Protein AF-R6E8K7-F1 (afdb_monomer_lite)

Structure (mmCIF, N/CA/C/O backbone):
data_AF-R6E8K7-F1
#
_entry.id   AF-R6E8K7-F1
#
loop_
_atom_site.group_PDB
_atom_site.id
_atom_site.type_symbol
_atom_site.label_atom_id
_atom_site.label_alt_id
_atom_site.label_comp_id
_atom_site.label_asym_id
_atom_site.label_entity_id
_atom_site.label_seq_id
_atom_site.pdbx_PDB_ins_code
_atom_site.Cartn_x
_atom_site.Cartn_y
_atom_site.Cartn_z
_atom_site.occupancy
_atom_site.B_iso_or_equiv
_atom_site.auth_seq_id
_atom_site.auth_comp_id
_atom_site.auth_asym_id
_atom_site.auth_atom_id
_atom_site.pdbx_PDB_model_num
ATOM 1 N N . MET A 1 1 ? -2.209 -3.602 -58.056 1.00 37.69 1 MET A N 1
ATOM 2 C CA . MET A 1 1 ? -1.784 -2.263 -58.504 1.00 37.69 1 MET A CA 1
ATOM 3 C C . MET A 1 1 ? -2.853 -1.283 -58.044 1.00 37.69 1 MET A C 1
ATOM 5 O O . MET A 1 1 ? -4.013 -1.615 -58.222 1.00 37.69 1 MET A O 1
ATOM 9 N N . GLU A 1 2 ? -2.421 -0.183 -57.409 1.00 38.19 2 GLU A N 1
ATOM 10 C CA . GLU A 1 2 ? -3.166 1.064 -57.094 1.00 38.19 2 GLU A CA 1
ATOM 11 C C . GLU A 1 2 ? -4.350 0.925 -56.110 1.00 38.19 2 GLU A C 1
ATOM 13 O O . GLU A 1 2 ? -5.361 0.318 -56.418 1.00 38.19 2 GLU A O 1
ATOM 18 N N . ASN A 1 3 ? -4.296 1.328 -54.833 1.00 37.50 3 ASN A N 1
ATOM 19 C CA . ASN A 1 3 ? -3.765 2.511 -54.134 1.00 37.50 3 ASN A CA 1
ATOM 20 C C . ASN A 1 3 ? -4.561 3.805 -54.395 1.00 37.50 3 ASN A C 1
ATOM 22 O O . ASN A 1 3 ? -4.225 4.555 -55.299 1.00 37.50 3 ASN A O 1
ATOM 26 N N . THR A 1 4 ? -5.564 4.093 -53.554 1.00 42.84 4 THR A N 1
ATOM 27 C CA . THR A 1 4 ? -6.120 5.449 -53.336 1.00 42.84 4 THR A CA 1
ATOM 28 C C . THR A 1 4 ? -6.663 5.608 -51.903 1.00 42.84 4 THR A C 1
ATOM 30 O O . THR A 1 4 ? -7.845 5.510 -51.605 1.00 42.84 4 THR A O 1
ATOM 33 N N . GLN A 1 5 ? -5.726 5.791 -50.976 1.00 41.84 5 GLN A N 1
ATOM 34 C CA . GLN A 1 5 ? -5.677 6.871 -49.979 1.00 41.84 5 GLN A CA 1
ATOM 35 C C . GLN A 1 5 ? -7.013 7.521 -49.533 1.00 41.84 5 GLN A C 1
ATOM 37 O O . GLN A 1 5 ? -7.425 8.569 -50.026 1.00 41.84 5 GLN A O 1
ATOM 42 N N . THR A 1 6 ? -7.638 6.969 -48.490 1.00 41.91 6 THR A N 1
ATOM 43 C CA . THR A 1 6 ? -8.703 7.644 -47.729 1.00 41.91 6 THR A CA 1
ATOM 44 C C . THR A 1 6 ? -8.105 8.715 -46.812 1.00 41.91 6 THR A C 1
ATOM 46 O O . THR A 1 6 ? -7.475 8.408 -45.794 1.00 41.91 6 THR A O 1
ATOM 49 N N . HIS A 1 7 ? -8.297 9.982 -47.179 1.00 43.00 7 HIS A N 1
ATOM 50 C CA . HIS A 1 7 ? -7.929 11.145 -46.377 1.00 43.00 7 HIS A CA 1
ATOM 51 C C . HIS A 1 7 ? -8.714 11.185 -45.058 1.00 43.00 7 HIS A C 1
ATOM 53 O O . HIS A 1 7 ? -9.942 11.214 -45.031 1.00 43.00 7 HIS A O 1
ATOM 59 N N . ARG A 1 8 ? -7.973 11.220 -43.946 1.00 38.84 8 ARG A N 1
ATOM 60 C CA . ARG A 1 8 ? -8.491 11.466 -42.599 1.00 38.84 8 ARG A CA 1
ATOM 61 C C . ARG A 1 8 ? -8.850 12.947 -42.461 1.00 38.84 8 ARG A C 1
ATOM 63 O O . ARG A 1 8 ? -7.964 13.798 -42.494 1.00 38.84 8 ARG A O 1
ATOM 70 N N . HIS A 1 9 ? -10.125 13.251 -42.249 1.00 42.56 9 HIS A N 1
ATOM 71 C CA . HIS A 1 9 ? -10.574 14.549 -41.748 1.00 42.56 9 HIS A CA 1
ATOM 72 C C . HIS A 1 9 ? -10.738 14.453 -40.228 1.00 42.56 9 HIS A C 1
ATOM 74 O O . HIS A 1 9 ? -11.745 13.978 -39.714 1.00 42.56 9 HIS A O 1
ATOM 80 N N . PHE A 1 10 ? -9.689 14.852 -39.511 1.00 38.97 10 PHE A N 1
ATOM 81 C CA . PHE A 1 10 ? -9.710 15.098 -38.071 1.00 38.97 10 PHE A CA 1
ATOM 82 C C . PHE A 1 10 ? -9.922 16.609 -37.876 1.00 38.97 10 PHE A C 1
ATOM 84 O O . PHE A 1 10 ? -9.079 17.380 -38.340 1.00 38.97 10 PHE A O 1
ATOM 91 N N . PRO A 1 11 ? -11.019 17.071 -37.252 1.00 48.41 11 PRO A N 1
ATOM 92 C CA . PRO A 1 11 ? -11.248 18.496 -37.087 1.00 48.41 11 PRO A CA 1
ATOM 93 C C . PRO A 1 11 ? -10.310 19.097 -36.028 1.00 48.41 11 PRO A C 1
ATOM 95 O O . PRO A 1 11 ? -10.103 18.564 -34.937 1.00 48.41 11 PRO A O 1
ATOM 98 N N . LEU A 1 12 ? -9.745 20.239 -36.414 1.00 46.28 12 LEU A N 1
ATOM 99 C CA . LEU A 1 12 ? -8.876 21.162 -35.691 1.00 46.28 12 LEU A CA 1
ATOM 100 C C . LEU A 1 12 ? -9.469 21.625 -34.345 1.00 46.28 12 LEU A C 1
ATOM 102 O O . LEU A 1 12 ? -10.024 22.715 -34.254 1.00 46.28 12 LEU A O 1
ATOM 106 N N . LEU A 1 13 ? -9.307 20.838 -33.280 1.00 45.91 13 LEU A N 1
ATOM 107 C CA . LEU A 1 13 ? -9.618 21.288 -31.911 1.00 45.91 13 LEU A CA 1
ATOM 108 C C . LEU A 1 13 ? -8.466 21.100 -30.910 1.00 45.91 13 LEU A C 1
ATOM 110 O O . LEU A 1 13 ? -8.645 21.285 -29.712 1.00 45.91 13 LEU A O 1
ATOM 114 N N . TYR A 1 14 ? -7.262 20.764 -31.383 1.00 46.31 14 TYR A N 1
ATOM 115 C CA . TYR A 1 14 ? -6.131 20.441 -30.501 1.00 46.31 14 TYR A CA 1
ATOM 116 C C . TYR A 1 14 ? -5.016 21.503 -30.454 1.00 46.31 14 TYR A C 1
ATOM 118 O O . TYR A 1 14 ? -4.053 21.350 -29.709 1.00 46.31 14 TYR A O 1
ATOM 126 N N . LEU A 1 15 ? -5.134 22.616 -31.193 1.00 46.34 15 LEU A N 1
ATOM 127 C CA . LEU A 1 15 ? -4.050 23.610 -31.316 1.00 46.34 15 LEU A CA 1
ATOM 128 C C . LEU A 1 15 ? -4.325 24.978 -30.663 1.00 46.34 15 LEU A C 1
ATOM 130 O O . LEU A 1 15 ? -3.584 25.924 -30.910 1.00 46.34 15 LEU A O 1
ATOM 134 N N . HIS A 1 16 ? -5.349 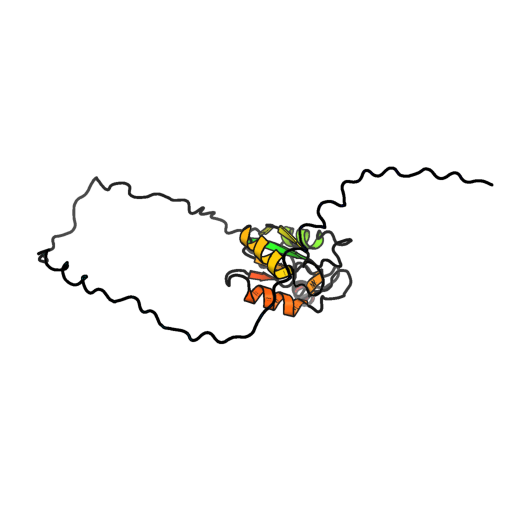25.110 -29.811 1.00 43.75 16 HIS A N 1
ATOM 135 C CA . HIS A 1 16 ? -5.654 26.385 -29.131 1.00 43.75 16 HIS A CA 1
ATOM 136 C C . HIS A 1 16 ? -5.378 26.417 -27.619 1.00 43.75 16 HIS A C 1
ATOM 138 O O . HIS A 1 16 ? -5.533 27.462 -26.995 1.00 43.75 16 HIS A O 1
ATOM 144 N N . ILE A 1 17 ? -4.891 25.322 -27.024 1.00 49.00 17 ILE A N 1
ATOM 145 C CA . ILE A 1 17 ? -4.541 25.288 -25.587 1.00 49.00 17 ILE A CA 1
ATOM 146 C C . ILE A 1 17 ? -3.018 25.401 -25.363 1.00 49.00 17 ILE A C 1
ATOM 148 O O . ILE A 1 17 ? -2.572 25.807 -24.292 1.00 49.00 17 ILE A O 1
ATOM 152 N N . TYR A 1 18 ? -2.194 25.165 -26.391 1.00 43.59 18 TYR A N 1
ATOM 153 C CA . TYR A 1 18 ? -0.729 25.166 -26.254 1.00 43.59 18 TYR A CA 1
ATOM 154 C C . TYR A 1 18 ? -0.060 26.556 -26.243 1.00 43.59 18 TYR A C 1
ATOM 156 O O . TYR A 1 18 ? 1.090 26.666 -25.824 1.00 43.59 18 TYR A O 1
ATOM 164 N N . ASN A 1 19 ? -0.762 27.632 -26.620 1.00 45.69 19 ASN A N 1
ATOM 165 C CA . ASN A 1 19 ? -0.161 28.973 -26.731 1.00 45.69 19 ASN A CA 1
ATOM 166 C C . ASN A 1 19 ? -0.363 29.898 -25.517 1.00 45.69 19 ASN A C 1
ATOM 168 O O . ASN A 1 19 ? 0.152 31.011 -25.530 1.00 45.69 19 ASN A O 1
ATOM 172 N N . ASN A 1 20 ? -1.034 29.460 -24.442 1.00 47.06 20 ASN A N 1
ATOM 173 C CA . ASN A 1 20 ? -1.286 30.318 -23.268 1.00 47.06 20 ASN A CA 1
ATOM 174 C C . ASN A 1 20 ? -0.428 30.016 -22.023 1.00 47.06 20 ASN A C 1
ATOM 176 O O . ASN A 1 20 ? -0.551 30.705 -21.013 1.00 47.06 20 ASN A O 1
ATOM 180 N N . VAL A 1 21 ? 0.485 29.038 -22.080 1.00 45.09 21 VAL A N 1
ATOM 181 C CA . VAL A 1 21 ? 1.365 28.694 -20.939 1.00 45.09 21 VAL A CA 1
ATOM 182 C C . VAL A 1 21 ? 2.818 29.162 -21.130 1.00 45.09 21 VAL A C 1
ATOM 184 O O . VAL A 1 21 ? 3.547 29.305 -20.152 1.00 45.09 21 VAL A O 1
ATOM 187 N N . HIS A 1 22 ? 3.238 29.534 -22.346 1.00 42.25 22 HIS A N 1
ATOM 188 C CA . HIS A 1 22 ? 4.618 29.977 -22.613 1.00 42.25 22 HIS A CA 1
ATOM 189 C C . HIS A 1 22 ? 4.844 31.500 -22.671 1.00 42.25 22 HIS A C 1
ATOM 191 O O . HIS A 1 22 ? 5.977 31.940 -22.859 1.00 42.25 22 HIS A O 1
ATOM 197 N N . ALA A 1 23 ? 3.822 32.323 -22.419 1.00 40.75 23 ALA A N 1
ATOM 198 C CA . ALA A 1 23 ? 3.952 33.787 -22.399 1.00 40.75 23 ALA A CA 1
ATOM 199 C C . ALA A 1 23 ? 4.245 34.394 -21.004 1.00 40.75 23 ALA A C 1
ATOM 201 O O . ALA A 1 23 ? 4.156 35.608 -20.834 1.00 40.75 23 ALA A O 1
ATOM 202 N N . ARG A 1 24 ? 4.596 33.587 -19.987 1.00 43.28 24 ARG A N 1
ATOM 203 C CA . ARG A 1 24 ? 4.856 34.074 -18.609 1.00 43.28 24 ARG A CA 1
ATOM 204 C C . ARG A 1 24 ? 6.262 33.814 -18.059 1.00 43.28 24 ARG A C 1
ATOM 206 O O . ARG A 1 24 ? 6.483 33.974 -16.865 1.00 43.28 24 ARG A O 1
ATOM 213 N N . THR A 1 25 ? 7.239 33.494 -18.905 1.00 44.69 25 THR A N 1
ATOM 214 C CA . THR A 1 25 ? 8.633 33.285 -18.466 1.00 44.69 25 THR A CA 1
ATOM 215 C C . THR A 1 25 ? 9.644 34.072 -19.297 1.00 44.69 25 THR A C 1
ATOM 217 O O . THR A 1 25 ? 10.585 33.506 -19.838 1.00 44.69 25 THR A O 1
ATOM 220 N N . ARG A 1 26 ? 9.493 35.400 -19.389 1.00 48.09 26 ARG 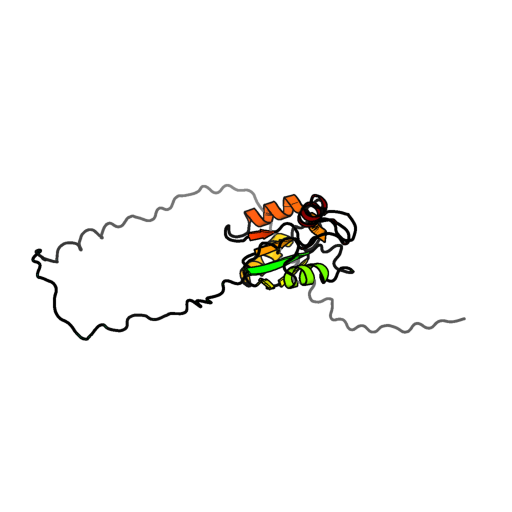A N 1
ATOM 221 C CA . ARG A 1 26 ? 10.599 36.303 -19.773 1.00 48.09 26 ARG A CA 1
ATOM 222 C C . ARG A 1 26 ? 10.486 37.674 -19.105 1.00 48.09 26 ARG A C 1
ATOM 224 O O . ARG A 1 26 ? 10.053 38.627 -19.736 1.00 48.09 26 ARG A O 1
ATOM 231 N N . LYS A 1 27 ? 10.909 37.759 -17.845 1.00 39.84 27 LYS A N 1
ATOM 232 C CA . LYS A 1 27 ? 11.586 38.919 -17.226 1.00 39.84 27 LYS A CA 1
ATOM 233 C C . LYS A 1 27 ? 12.468 38.293 -16.134 1.00 39.84 27 LYS A C 1
ATOM 235 O O . LYS A 1 27 ? 11.937 37.743 -15.184 1.00 39.84 27 LYS A O 1
ATOM 240 N N . GLY A 1 28 ? 13.753 38.034 -16.366 1.00 33.38 28 GLY A N 1
ATOM 241 C CA . GLY A 1 28 ? 14.794 39.057 -16.383 1.00 33.38 28 GLY A CA 1
ATOM 242 C C . GLY A 1 28 ? 15.091 39.469 -14.939 1.00 33.38 28 GLY A C 1
ATOM 243 O O . GLY A 1 28 ? 14.399 40.335 -14.420 1.00 33.38 28 GLY A O 1
ATOM 244 N N . PHE A 1 29 ? 16.062 38.819 -14.292 1.00 35.62 29 PHE A N 1
ATOM 245 C CA . PHE A 1 29 ? 16.623 39.250 -13.007 1.00 35.62 29 PHE A CA 1
ATOM 246 C C . PHE A 1 29 ? 17.760 40.245 -13.280 1.00 35.62 29 PHE A C 1
ATOM 248 O O . PHE A 1 29 ? 18.760 39.839 -13.874 1.00 35.62 29 PHE A O 1
ATOM 255 N N . PRO A 1 30 ? 17.659 41.510 -12.844 1.00 36.91 30 PRO A N 1
ATOM 256 C CA . PRO A 1 30 ? 18.830 42.319 -12.558 1.00 36.91 30 PRO A CA 1
ATOM 257 C C . PRO A 1 30 ? 19.189 42.241 -11.067 1.00 36.91 30 PRO A C 1
ATOM 259 O O . PRO A 1 30 ? 18.328 42.300 -10.187 1.00 36.91 30 PRO A O 1
ATOM 262 N N . ASN A 1 31 ? 20.491 42.098 -10.827 1.00 41.75 31 ASN A N 1
ATOM 263 C CA . ASN A 1 31 ? 21.163 42.252 -9.541 1.00 41.75 31 ASN A CA 1
ATOM 264 C C . ASN A 1 31 ? 20.905 43.646 -8.949 1.00 41.75 31 ASN A C 1
ATOM 266 O O . ASN A 1 31 ? 20.833 44.624 -9.692 1.00 41.75 31 ASN A O 1
ATOM 270 N N . GLY A 1 32 ? 20.841 43.749 -7.623 1.00 34.78 32 GLY A N 1
ATOM 271 C CA . GLY A 1 32 ? 20.840 45.040 -6.937 1.00 34.78 32 GLY A CA 1
ATOM 272 C C . GLY A 1 32 ? 20.328 44.937 -5.509 1.00 34.78 32 GLY A C 1
ATOM 273 O O . GLY A 1 32 ? 19.188 44.545 -5.277 1.00 34.78 32 GLY A O 1
ATOM 274 N N . GLU A 1 33 ? 21.212 45.256 -4.575 1.00 43.91 33 GLU A N 1
ATOM 275 C CA . GLU A 1 33 ? 21.060 45.251 -3.124 1.00 43.91 33 GLU A CA 1
ATOM 276 C C . GLU A 1 33 ? 19.730 45.848 -2.640 1.00 43.91 33 GLU A C 1
ATOM 278 O O . GLU A 1 33 ? 19.281 46.895 -3.105 1.00 43.91 33 GLU A O 1
ATOM 283 N N . ARG A 1 34 ? 19.115 45.211 -1.638 1.00 35.34 34 ARG A N 1
ATOM 284 C CA . ARG A 1 34 ? 18.111 45.868 -0.798 1.00 35.34 34 ARG A CA 1
ATOM 285 C C . ARG A 1 34 ? 18.505 45.733 0.660 1.00 35.34 34 ARG A C 1
ATOM 287 O O . ARG A 1 34 ? 18.417 44.663 1.257 1.00 35.34 34 ARG A O 1
ATOM 294 N N . THR A 1 35 ? 18.951 46.858 1.196 1.00 36.12 35 THR A N 1
ATOM 295 C CA . THR A 1 35 ? 19.055 47.150 2.617 1.00 36.12 35 THR A CA 1
ATOM 296 C C . THR A 1 35 ? 17.688 46.951 3.274 1.00 36.12 35 THR A C 1
ATOM 298 O O . THR A 1 35 ? 16.672 47.489 2.835 1.00 36.12 35 THR A O 1
ATOM 301 N N . PHE A 1 36 ? 17.648 46.137 4.327 1.00 31.20 36 PHE A N 1
ATOM 302 C CA . PHE A 1 36 ? 16.480 46.016 5.191 1.00 31.20 36 PHE A CA 1
ATOM 303 C C . PHE A 1 36 ? 16.439 47.237 6.114 1.00 31.20 36 PHE A C 1
ATOM 305 O O . PHE A 1 36 ? 17.292 47.396 6.984 1.00 31.20 36 PHE A O 1
ATOM 312 N N . HIS A 1 37 ? 15.455 48.114 5.921 1.00 34.41 37 HIS A N 1
ATOM 313 C CA . HIS A 1 37 ? 15.039 49.058 6.952 1.00 34.41 37 HIS A CA 1
ATOM 314 C C . HIS A 1 37 ? 13.971 48.396 7.820 1.00 34.41 37 HIS A C 1
ATOM 316 O O . HIS A 1 37 ? 12.921 47.966 7.345 1.00 34.41 37 HIS A O 1
ATOM 322 N N . SER A 1 38 ? 14.298 48.287 9.102 1.00 39.28 38 SER A N 1
ATOM 323 C CA . SER A 1 38 ? 13.433 47.868 10.194 1.00 39.28 38 SER A CA 1
ATOM 324 C C . SER A 1 38 ? 12.327 48.899 10.420 1.00 39.28 38 SER A C 1
ATOM 326 O O . SER A 1 38 ? 12.617 50.038 10.781 1.00 39.28 38 SER A O 1
ATOM 328 N N . ALA A 1 39 ? 11.071 48.487 10.270 1.00 35.34 39 ALA A N 1
ATOM 329 C CA . ALA A 1 39 ? 9.926 49.202 10.818 1.00 35.34 39 ALA A CA 1
ATOM 330 C C . ALA A 1 39 ? 9.348 48.359 11.961 1.00 35.34 39 ALA A C 1
ATOM 332 O O . ALA A 1 39 ? 8.826 47.264 11.747 1.00 35.34 39 ALA A O 1
ATOM 333 N N . THR A 1 40 ? 9.518 48.851 13.183 1.00 43.94 40 THR A N 1
ATOM 334 C CA . THR A 1 40 ? 8.908 48.336 14.410 1.00 43.94 40 THR A CA 1
ATOM 335 C C . THR A 1 40 ? 7.441 48.776 14.490 1.00 43.94 40 THR A C 1
ATOM 337 O O . THR A 1 40 ? 7.132 49.910 14.124 1.00 43.94 40 THR A O 1
ATOM 340 N N . PRO A 1 41 ? 6.520 47.953 15.019 1.00 39.84 41 PRO A N 1
ATOM 341 C CA . PRO A 1 41 ? 5.268 48.453 15.565 1.00 39.84 41 PRO A CA 1
ATOM 342 C C . PRO A 1 41 ? 5.455 48.795 17.046 1.00 39.84 41 PRO A C 1
ATOM 344 O O . PRO A 1 41 ? 6.032 48.025 17.814 1.00 39.84 41 PRO A O 1
ATOM 347 N N . ALA A 1 42 ? 4.968 49.977 17.411 1.00 39.53 42 ALA A N 1
ATOM 348 C CA . ALA A 1 42 ? 4.980 50.533 18.752 1.00 39.53 42 ALA A CA 1
ATOM 349 C C . ALA A 1 42 ? 4.164 49.686 19.747 1.00 39.53 42 ALA A C 1
ATOM 351 O O . ALA A 1 42 ? 3.071 49.210 19.443 1.00 39.53 42 ALA A O 1
ATOM 352 N N . HIS A 1 43 ? 4.733 49.533 20.940 1.00 40.34 43 HIS A N 1
ATOM 353 C CA . HIS A 1 43 ? 4.110 49.008 22.149 1.00 40.34 43 HIS A CA 1
ATOM 354 C C . HIS A 1 43 ? 3.183 50.101 22.710 1.00 40.34 43 HIS A C 1
ATOM 356 O O . HIS A 1 43 ? 3.658 51.209 22.953 1.00 40.34 43 HIS A O 1
ATOM 362 N N . ASP A 1 44 ? 1.891 49.817 22.889 1.00 38.50 44 ASP A N 1
ATOM 363 C CA . ASP A 1 44 ? 0.948 50.728 23.552 1.00 38.50 44 ASP A CA 1
ATOM 364 C C . ASP A 1 44 ? 0.461 50.097 24.866 1.00 38.50 44 ASP A C 1
ATOM 366 O O . ASP A 1 44 ? -0.212 49.059 24.899 1.00 38.50 44 ASP A O 1
ATOM 370 N N . ASP A 1 45 ? 0.898 50.719 25.958 1.00 48.78 45 ASP A N 1
ATOM 371 C CA . ASP A 1 45 ? 0.703 50.340 27.349 1.00 48.78 45 ASP A CA 1
ATOM 372 C C . ASP A 1 45 ? -0.647 50.848 27.870 1.00 48.78 45 ASP A C 1
ATOM 374 O O . ASP A 1 45 ? -0.733 51.912 28.473 1.00 48.78 45 ASP A O 1
ATOM 378 N N . THR A 1 46 ? -1.720 50.067 27.729 1.00 46.44 46 THR A N 1
ATOM 379 C CA . THR A 1 46 ? -2.988 50.346 28.444 1.00 46.44 46 THR A CA 1
ATOM 380 C C . THR A 1 46 ? -3.784 49.079 28.796 1.00 46.44 46 THR A C 1
ATOM 382 O O . THR A 1 46 ? -4.982 48.966 28.549 1.00 46.44 46 THR A O 1
ATOM 385 N N . ARG A 1 47 ? -3.150 48.092 29.451 1.00 44.12 47 ARG A N 1
ATOM 386 C CA . ARG A 1 47 ? -3.865 46.942 30.072 1.00 44.12 47 ARG A CA 1
ATOM 387 C C . ARG A 1 47 ? -3.658 46.794 31.583 1.00 44.12 47 ARG A C 1
ATOM 389 O O . ARG A 1 47 ? -3.986 45.758 32.156 1.00 44.12 47 ARG A O 1
ATOM 396 N N . HIS A 1 48 ? -3.178 47.836 32.259 1.00 46.25 48 HIS A N 1
ATOM 397 C CA . HIS A 1 48 ? -3.022 47.854 33.723 1.00 46.25 48 HIS A CA 1
ATOM 398 C C . HIS A 1 48 ? -3.987 48.786 34.465 1.00 46.25 48 HIS A C 1
ATOM 400 O O . HIS A 1 48 ? -3.729 49.212 35.585 1.00 46.25 48 HIS A O 1
ATOM 406 N N . ALA A 1 49 ? -5.170 49.015 33.891 1.00 41.53 49 ALA A N 1
ATOM 407 C CA . ALA A 1 49 ? -6.257 49.724 34.562 1.00 41.53 49 ALA A CA 1
ATOM 408 C C . ALA A 1 49 ? -7.612 49.020 34.377 1.00 41.53 49 ALA A C 1
ATOM 410 O O . ALA A 1 49 ? -8.601 49.638 34.005 1.00 41.53 49 ALA A O 1
ATOM 411 N N . MET A 1 50 ? -7.682 47.710 34.635 1.00 39.72 50 MET A N 1
ATOM 412 C CA . MET A 1 50 ? -8.976 47.023 34.778 1.00 39.72 50 MET A CA 1
ATOM 413 C C . MET A 1 50 ? -8.915 45.815 35.728 1.00 39.72 50 MET A C 1
ATOM 415 O O . MET A 1 50 ? -9.545 44.793 35.501 1.00 39.72 50 MET A O 1
ATOM 419 N N . LEU A 1 51 ? -8.148 45.926 36.818 1.00 40.91 51 LEU A N 1
ATOM 420 C CA . LEU A 1 51 ? -8.120 44.941 37.912 1.00 40.91 51 LEU A CA 1
ATOM 421 C C . LEU A 1 51 ? -8.265 45.629 39.276 1.00 40.91 51 LEU A C 1
ATOM 423 O O . LEU A 1 51 ? -7.499 45.400 40.207 1.00 40.91 51 LEU A O 1
ATOM 427 N N . LYS A 1 52 ? -9.255 46.519 39.404 1.00 47.19 52 LYS A N 1
ATOM 428 C CA . LYS A 1 52 ? -9.605 47.117 40.700 1.00 47.19 52 LYS A CA 1
ATOM 429 C C . LYS A 1 52 ? -11.095 47.419 40.812 1.00 47.19 52 LYS A C 1
ATOM 431 O O . LYS A 1 52 ? -11.509 48.564 40.938 1.00 47.19 52 LYS A O 1
ATOM 436 N N . LYS A 1 53 ? -11.908 46.368 40.756 1.00 50.50 53 LYS A N 1
ATOM 437 C CA . LYS A 1 53 ? -13.279 46.329 41.284 1.00 50.50 53 LYS A CA 1
ATOM 438 C C . LYS A 1 53 ? -13.728 44.879 41.234 1.00 50.50 53 LYS A C 1
ATOM 440 O O . LYS A 1 53 ? -14.073 44.413 40.165 1.00 50.50 53 LYS A O 1
ATOM 445 N N . LEU A 1 54 ? -13.655 44.189 42.367 1.00 35.88 54 LEU A N 1
ATOM 446 C CA . LEU A 1 54 ? -14.567 43.124 42.796 1.00 35.88 54 LEU A CA 1
ATOM 447 C C . LEU A 1 54 ? -14.136 42.745 44.221 1.00 35.88 54 LEU A C 1
ATOM 449 O O . LEU A 1 54 ? -13.157 42.041 44.442 1.00 35.88 54 LEU A O 1
ATOM 453 N N . LYS A 1 55 ? -14.825 43.342 45.197 1.00 46.81 55 LYS A N 1
ATOM 454 C CA . LYS A 1 55 ? -14.746 42.994 46.617 1.00 46.81 55 LYS A CA 1
ATOM 455 C C . LYS A 1 55 ? -15.449 41.648 46.792 1.00 46.81 55 LYS A C 1
ATOM 457 O O . LYS A 1 55 ? -16.668 41.623 46.662 1.00 46.81 55 LYS A O 1
ATOM 462 N N . ILE A 1 56 ? -14.729 40.568 47.087 1.00 35.25 56 ILE A N 1
ATOM 463 C CA . ILE A 1 56 ? -15.341 39.315 47.551 1.00 35.25 56 ILE A CA 1
ATOM 464 C C . ILE A 1 56 ? -14.465 38.736 48.666 1.00 35.25 56 ILE A C 1
ATOM 466 O O . ILE A 1 56 ? -13.308 38.388 48.446 1.00 35.25 56 ILE A O 1
ATOM 470 N N . SER A 1 57 ? -15.019 38.699 49.877 1.00 34.22 57 SER A N 1
ATOM 471 C CA . SER A 1 57 ? -14.477 38.015 51.054 1.00 34.22 57 SER A CA 1
ATOM 472 C C . SER A 1 57 ? -14.846 36.524 51.039 1.00 34.22 57 SER A C 1
ATOM 474 O O . SER A 1 57 ? -15.914 36.181 50.530 1.00 34.22 57 SER A O 1
ATOM 476 N N . PRO A 1 58 ? -14.033 35.636 51.639 1.00 38.78 58 PRO A N 1
ATOM 477 C CA . PRO A 1 58 ? -14.328 34.214 51.709 1.00 38.78 58 PRO A CA 1
ATOM 478 C C . PRO A 1 58 ? -15.187 33.899 52.941 1.00 38.78 58 PRO A C 1
ATOM 480 O O . PRO A 1 58 ? -14.740 34.047 54.076 1.00 38.78 58 PRO A O 1
ATOM 483 N N . SER A 1 59 ? -16.405 33.409 52.730 1.00 35.78 59 SER A N 1
ATOM 484 C CA . SER A 1 59 ? -17.173 32.719 53.770 1.00 35.78 59 SER A CA 1
ATOM 485 C C . SER A 1 59 ? -17.951 31.566 53.136 1.00 35.78 59 SER A C 1
ATOM 487 O O . SER A 1 59 ? 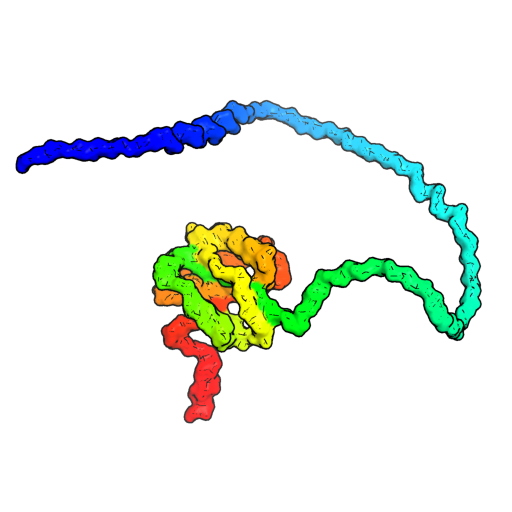-18.840 31.790 52.318 1.00 35.78 59 SER A O 1
ATOM 489 N N . GLN A 1 60 ? -17.569 30.336 53.488 1.00 43.22 60 GLN A N 1
ATOM 490 C CA . GLN A 1 60 ? -18.294 29.097 53.177 1.00 43.22 60 GLN A CA 1
ATOM 491 C C . GLN A 1 60 ? -19.734 29.176 53.719 1.00 43.22 60 GLN A C 1
ATOM 493 O O . GLN A 1 60 ? -19.952 29.830 54.742 1.00 43.22 60 GLN A O 1
ATOM 498 N N . PRO A 1 61 ? -20.697 28.470 53.102 1.00 37.22 61 PRO A N 1
ATOM 499 C CA . PRO A 1 61 ? -21.252 27.344 53.853 1.00 37.22 61 PRO A CA 1
ATOM 500 C C . PRO A 1 61 ? -21.620 26.107 53.008 1.00 37.22 61 PRO A C 1
ATOM 502 O O . PRO A 1 61 ? -22.116 26.193 51.890 1.00 37.22 61 PRO A O 1
ATOM 505 N N . SER A 1 62 ? -21.335 24.961 53.629 1.00 32.88 62 SER A N 1
ATOM 506 C CA . SER A 1 62 ? -22.046 23.674 53.636 1.00 32.88 62 SER A CA 1
ATOM 507 C C . SER A 1 62 ? -22.917 23.265 52.437 1.00 32.88 62 SER A C 1
ATOM 509 O O . SER A 1 62 ? -23.988 23.813 52.193 1.00 32.88 62 SER A O 1
ATOM 511 N N . CYS A 1 63 ? -22.483 22.159 51.826 1.00 38.41 63 CYS A N 1
ATOM 512 C CA . CYS A 1 63 ? -23.292 21.054 51.306 1.00 38.41 63 CYS A CA 1
ATOM 513 C C . CYS A 1 63 ? -24.735 21.017 51.851 1.00 38.41 63 CYS A C 1
ATOM 515 O O . CYS A 1 63 ? -24.919 20.743 53.032 1.00 38.41 63 CYS A O 1
ATOM 517 N N . GLU A 1 64 ? -25.723 21.300 50.996 1.00 36.84 64 GLU A N 1
ATOM 518 C CA . GLU A 1 64 ? -26.976 20.547 50.801 1.00 36.84 64 GLU A CA 1
ATOM 519 C C . GLU A 1 64 ? -28.035 21.384 50.055 1.00 36.84 64 GLU A C 1
ATOM 521 O O . GLU A 1 64 ? -28.156 22.587 50.265 1.00 36.84 64 GLU A O 1
ATOM 526 N N . LYS A 1 65 ? -28.866 20.673 49.275 1.00 39.06 65 LYS A N 1
ATOM 527 C CA . LYS A 1 65 ? -30.142 21.066 48.630 1.00 39.06 65 LYS A CA 1
ATOM 528 C C . LYS A 1 65 ? -30.017 21.716 47.245 1.00 39.06 65 LYS A C 1
ATOM 530 O O . LYS A 1 65 ? -29.698 22.884 47.109 1.00 39.06 65 LYS A O 1
ATOM 535 N N . LEU A 1 66 ? -30.073 20.933 46.165 1.00 33.84 66 LEU A N 1
ATOM 536 C CA . LEU A 1 66 ? -31.232 20.240 45.565 1.00 33.84 66 LEU A CA 1
ATOM 537 C C . LEU A 1 66 ? -32.055 21.163 44.642 1.00 33.84 66 LEU A C 1
ATOM 539 O O . LEU A 1 66 ? -32.715 22.088 45.092 1.00 33.84 66 LEU A O 1
ATOM 543 N N . PHE A 1 67 ? -32.070 20.743 43.373 1.00 30.69 67 PHE A N 1
ATOM 544 C CA . PHE A 1 67 ? -33.087 20.944 42.336 1.00 30.69 67 PHE A CA 1
ATOM 545 C C . PHE A 1 67 ? -33.131 22.245 41.509 1.00 30.69 67 PHE A C 1
ATOM 547 O O . PHE A 1 67 ? -33.444 23.324 41.989 1.00 30.69 67 PHE A O 1
ATOM 554 N N . LEU A 1 68 ? -32.973 22.008 40.197 1.00 43.78 68 LEU A N 1
ATOM 555 C CA . LEU A 1 68 ? -33.548 22.723 39.052 1.00 43.78 68 LEU A CA 1
ATOM 556 C C . LEU A 1 68 ? -33.113 24.173 38.825 1.00 43.78 68 LEU A C 1
ATOM 558 O O . LEU A 1 68 ? -33.741 25.105 39.308 1.00 43.78 68 LEU A O 1
ATOM 562 N N . LEU A 1 69 ? -32.113 24.326 37.952 1.00 46.28 69 LEU A N 1
ATOM 563 C CA . LEU A 1 69 ? -32.119 25.166 36.740 1.00 46.28 69 LEU A CA 1
ATOM 564 C C . LEU A 1 69 ? -30.661 25.416 36.345 1.00 46.28 69 LEU A C 1
ATOM 566 O O . LEU A 1 69 ? -30.045 26.381 36.788 1.00 46.28 69 LEU A O 1
ATOM 570 N N . LEU A 1 70 ? -30.100 24.545 35.503 1.00 34.81 70 LEU A N 1
ATOM 571 C CA . LEU A 1 70 ? -28.904 24.894 34.742 1.00 34.81 70 LEU A CA 1
ATOM 572 C C . LEU A 1 70 ? -29.277 25.012 33.261 1.00 34.81 70 LEU A C 1
ATOM 574 O O . LEU A 1 70 ? -29.938 24.115 32.730 1.00 34.81 70 LEU A O 1
ATOM 578 N N . PRO A 1 71 ? -28.898 26.119 32.599 1.00 44.25 71 PRO A N 1
ATOM 579 C CA . PRO A 1 71 ? -29.135 26.309 31.181 1.00 44.25 71 PRO A CA 1
ATOM 580 C C . PRO A 1 71 ? -28.282 25.316 30.391 1.00 44.25 71 PRO A C 1
ATOM 582 O O . PRO A 1 71 ? -27.094 25.140 30.659 1.00 44.25 71 PRO A O 1
ATOM 585 N N . ILE A 1 72 ? -28.906 24.687 29.399 1.00 50.81 72 ILE A N 1
ATOM 586 C CA . ILE A 1 72 ? -28.257 23.864 28.381 1.00 50.81 72 ILE A CA 1
ATOM 587 C C . ILE A 1 72 ? -27.283 24.769 27.617 1.00 50.81 72 ILE A C 1
ATOM 589 O O . ILE A 1 72 ? -27.663 25.458 26.673 1.00 50.81 72 ILE A O 1
ATOM 593 N N . GLN A 1 73 ? -26.023 24.811 28.040 1.00 48.72 73 GLN A N 1
ATOM 594 C CA . GLN A 1 73 ? -24.940 25.329 27.222 1.00 48.72 73 GLN A CA 1
ATOM 595 C C . GLN A 1 73 ? -24.239 24.144 26.563 1.00 48.72 73 GLN A C 1
ATOM 597 O O . GLN A 1 73 ? -23.436 23.450 27.174 1.00 48.72 73 GLN A O 1
ATOM 602 N N . ASN A 1 74 ? -24.530 24.008 25.268 1.00 49.12 74 ASN A N 1
ATOM 603 C CA . ASN A 1 74 ? -23.594 23.522 24.262 1.00 49.12 74 ASN A CA 1
ATOM 604 C C . ASN A 1 74 ? -23.360 22.001 24.202 1.00 49.12 74 ASN A C 1
ATOM 606 O O . ASN A 1 74 ? -22.254 21.512 24.412 1.00 49.12 74 ASN A O 1
ATOM 610 N N . ILE A 1 75 ? -24.395 21.266 23.794 1.00 52.22 75 ILE A N 1
ATOM 611 C CA . ILE A 1 75 ? -24.234 19.944 23.178 1.00 52.22 75 ILE A CA 1
ATOM 612 C C 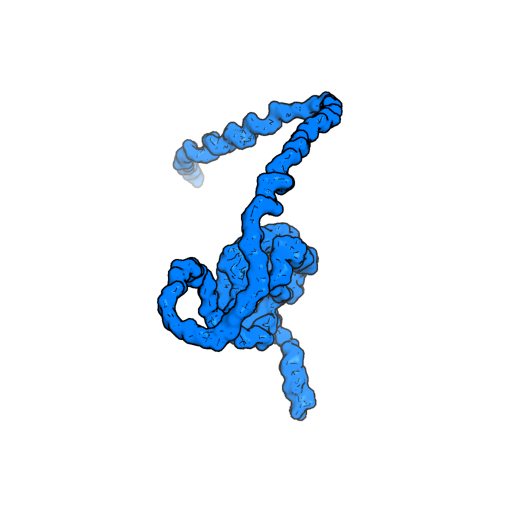. ILE A 1 75 ? -24.050 20.104 21.663 1.00 52.22 75 ILE A C 1
ATOM 614 O O . ILE A 1 75 ? -24.987 19.981 20.884 1.00 52.22 75 ILE A O 1
ATOM 618 N N . ASN A 1 76 ? -22.818 20.367 21.228 1.00 46.72 76 ASN A N 1
ATOM 619 C CA . ASN A 1 76 ? -22.353 19.822 19.951 1.00 46.72 76 ASN A CA 1
ATOM 620 C C . ASN A 1 76 ? -21.566 18.545 20.258 1.00 46.72 76 ASN A C 1
ATOM 622 O O . ASN A 1 76 ? -20.356 18.445 20.061 1.00 46.72 76 ASN A O 1
ATOM 626 N N . GLU A 1 77 ? -22.294 17.562 20.786 1.00 52.50 77 GLU A N 1
ATOM 627 C CA . GLU A 1 77 ? -21.903 16.161 20.754 1.00 52.50 77 GLU A CA 1
ATOM 628 C C . GLU A 1 77 ? -21.970 15.692 19.297 1.00 52.50 77 GLU A C 1
ATOM 630 O O . GLU A 1 77 ? -23.007 15.283 18.792 1.00 52.50 77 GLU A O 1
ATOM 635 N N . ASN A 1 78 ? -20.849 15.791 18.591 1.00 51.00 78 ASN A N 1
ATOM 636 C CA . ASN A 1 78 ? -20.593 14.990 17.394 1.00 51.00 78 ASN A CA 1
ATOM 637 C C . ASN A 1 78 ? -19.182 14.405 17.464 1.00 51.00 78 ASN A C 1
ATOM 639 O O . ASN A 1 78 ? -18.414 14.403 16.503 1.00 51.00 78 ASN A O 1
ATOM 643 N N . LEU A 1 79 ? -18.835 13.873 18.635 1.00 55.72 79 LEU A N 1
ATOM 644 C CA . LEU A 1 79 ? -17.865 12.796 18.687 1.00 55.72 79 LEU A CA 1
ATOM 645 C C . LEU A 1 79 ? -18.636 11.534 18.314 1.00 55.72 79 LEU A C 1
ATOM 647 O O . LEU A 1 79 ? -19.346 10.967 19.138 1.00 55.72 79 LEU A O 1
ATOM 651 N N . ASN A 1 80 ? -18.522 11.139 17.045 1.00 51.97 80 ASN A N 1
ATOM 652 C CA . ASN A 1 80 ? -18.858 9.801 16.568 1.00 51.97 80 ASN A CA 1
ATOM 653 C C . ASN A 1 80 ? -18.043 8.785 17.385 1.00 51.97 80 ASN A C 1
ATOM 655 O O . ASN A 1 80 ? -16.964 8.352 16.978 1.00 51.97 80 ASN A O 1
ATOM 659 N N . PHE A 1 81 ? -18.533 8.447 18.574 1.00 48.19 81 PHE A N 1
ATOM 660 C CA . PHE A 1 81 ? -18.010 7.368 19.384 1.00 48.19 81 PHE A CA 1
ATOM 661 C C . PHE A 1 81 ? -18.492 6.072 18.743 1.00 48.19 81 PHE A C 1
ATOM 663 O O . PHE A 1 81 ? -19.604 5.612 18.986 1.00 48.19 81 PHE A O 1
ATOM 670 N N . ASN A 1 82 ? -17.670 5.529 17.847 1.00 55.91 82 ASN A N 1
ATOM 671 C CA . ASN A 1 82 ? -17.888 4.205 17.293 1.00 55.91 82 ASN A CA 1
ATOM 672 C C . ASN A 1 82 ? -17.186 3.206 18.235 1.00 55.91 82 ASN A C 1
ATOM 674 O O . ASN A 1 82 ? -15.955 3.227 18.311 1.00 55.91 82 ASN A O 1
ATOM 678 N N . PRO A 1 83 ? -17.929 2.384 19.001 1.00 53.38 83 PRO A N 1
ATOM 679 C CA . PRO A 1 83 ? -17.390 1.547 20.082 1.00 53.38 83 PRO A CA 1
ATOM 680 C C . PRO A 1 83 ? -16.496 0.396 19.595 1.00 53.38 83 PRO A C 1
ATOM 682 O O . PRO A 1 83 ? -15.905 -0.317 20.404 1.00 53.38 83 PRO A O 1
ATOM 685 N N . HIS A 1 84 ? -16.348 0.243 18.281 1.00 55.47 84 HIS A N 1
ATOM 686 C CA . HIS A 1 84 ? -15.353 -0.615 17.663 1.00 55.47 84 HIS A CA 1
ATOM 687 C C . HIS A 1 84 ? -14.399 0.273 16.872 1.00 55.47 84 HIS A C 1
ATOM 689 O O . HIS A 1 84 ? -14.732 0.787 15.801 1.00 55.47 84 HIS A O 1
ATOM 695 N N . LYS A 1 85 ? -13.210 0.518 17.433 1.00 70.38 85 LYS A N 1
ATOM 696 C CA . LYS A 1 85 ? -12.132 1.160 16.687 1.00 70.38 85 LYS A CA 1
ATOM 697 C C . LYS A 1 85 ? -11.669 0.160 15.630 1.00 70.38 85 LYS A C 1
ATOM 699 O O . LYS A 1 85 ? -10.890 -0.729 15.927 1.00 70.38 85 LYS A O 1
ATOM 704 N N . ASN A 1 86 ? -12.207 0.272 14.425 1.00 87.75 86 ASN A N 1
ATOM 705 C CA . ASN A 1 86 ? -11.761 -0.526 13.292 1.00 87.75 86 ASN A CA 1
ATOM 706 C C . ASN A 1 86 ? -10.444 0.053 12.765 1.00 87.75 86 ASN A C 1
ATOM 708 O O . ASN A 1 86 ? -10.311 1.274 12.665 1.00 87.75 86 ASN A O 1
ATOM 712 N N . MET A 1 87 ? -9.501 -0.810 12.389 1.00 94.50 87 MET A N 1
ATOM 713 C CA . MET A 1 87 ? -8.298 -0.408 11.663 1.00 94.50 87 MET A CA 1
ATOM 714 C C . MET A 1 87 ? -8.709 0.141 10.301 1.00 94.50 87 MET A C 1
ATOM 716 O O . MET A 1 87 ? -9.314 -0.572 9.500 1.00 94.50 87 MET A O 1
ATOM 720 N N . LYS A 1 88 ? -8.320 1.377 9.999 1.00 96.94 88 LYS A N 1
ATOM 721 C CA . LYS A 1 88 ? -8.602 2.022 8.715 1.00 96.94 88 LYS A CA 1
ATOM 722 C C . LYS A 1 88 ? -7.381 1.945 7.813 1.00 96.94 88 LYS A C 1
ATOM 724 O O . LYS A 1 88 ? -6.464 2.764 7.868 1.00 96.94 88 LYS A O 1
ATOM 729 N N . LEU A 1 89 ? -7.376 0.933 6.958 1.00 98.12 89 LEU A N 1
ATOM 730 C CA . LEU A 1 89 ? -6.225 0.513 6.180 1.00 98.12 89 LEU A CA 1
ATOM 731 C C . LEU A 1 89 ? -6.195 1.143 4.781 1.00 98.12 89 LEU A C 1
ATOM 733 O O . LEU A 1 89 ? -7.054 0.893 3.935 1.00 98.12 89 LEU A O 1
ATOM 737 N N . GLY A 1 90 ? -5.135 1.889 4.491 1.00 98.50 90 GLY A N 1
ATOM 738 C CA . GLY A 1 90 ? -4.709 2.220 3.135 1.00 98.50 90 GLY A CA 1
ATOM 739 C C . GLY A 1 90 ? -3.588 1.289 2.672 1.00 98.50 90 GLY A C 1
ATOM 740 O O . GLY A 1 90 ? -2.655 1.016 3.421 1.00 98.50 90 GLY A O 1
ATOM 741 N N . ILE A 1 91 ? -3.634 0.810 1.431 1.00 98.50 91 ILE A N 1
ATOM 742 C CA . ILE A 1 91 ? -2.603 -0.084 0.880 1.00 98.50 91 ILE A CA 1
ATOM 743 C C . ILE A 1 91 ? -1.924 0.570 -0.325 1.00 98.50 91 ILE A C 1
ATOM 745 O O . ILE A 1 91 ? -2.588 1.059 -1.242 1.00 98.50 91 ILE A O 1
ATOM 749 N N . ILE A 1 92 ? -0.590 0.532 -0.344 1.00 98.38 92 ILE A N 1
ATOM 750 C CA . ILE A 1 92 ? 0.250 1.018 -1.441 1.00 98.38 92 ILE A CA 1
ATOM 751 C C . ILE A 1 92 ? 0.959 -0.160 -2.118 1.00 98.38 92 ILE A C 1
ATOM 753 O O . ILE A 1 92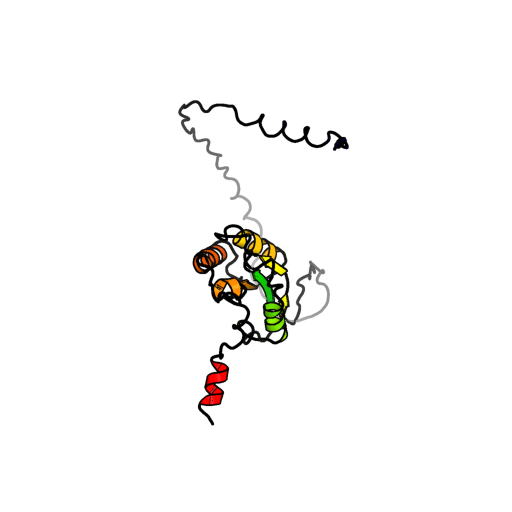 ? 1.831 -0.787 -1.521 1.00 98.38 92 ILE A O 1
ATOM 757 N N . ARG A 1 93 ? 0.629 -0.444 -3.383 1.00 97.38 93 ARG A N 1
ATOM 758 C CA . ARG A 1 93 ? 1.272 -1.479 -4.222 1.00 97.38 93 ARG A CA 1
ATOM 759 C C . ARG A 1 93 ? 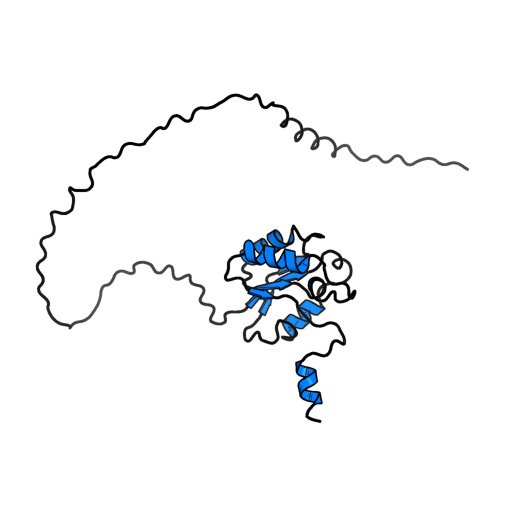2.318 -0.920 -5.183 1.00 97.38 93 ARG A C 1
ATOM 761 O O . ARG A 1 93 ? 2.433 0.288 -5.370 1.00 97.38 93 ARG A O 1
ATOM 768 N N . CYS A 1 94 ? 3.090 -1.795 -5.819 1.00 97.44 94 CYS A N 1
ATOM 769 C CA . CYS A 1 94 ? 4.022 -1.394 -6.868 1.00 97.44 94 CYS A CA 1
ATOM 770 C C . CYS A 1 94 ? 3.260 -1.037 -8.154 1.00 97.44 94 CYS A C 1
ATOM 772 O O . CYS A 1 94 ? 2.315 -1.727 -8.526 1.00 97.44 94 CYS A O 1
ATOM 774 N N . GLN A 1 95 ? 3.685 0.026 -8.844 1.00 97.06 95 GLN A N 1
ATOM 775 C CA . GLN A 1 95 ? 3.142 0.361 -10.165 1.00 97.06 95 GLN A CA 1
ATOM 776 C C . GLN A 1 95 ? 3.646 -0.598 -11.257 1.00 97.06 95 GLN A C 1
ATOM 778 O O . GLN A 1 95 ? 2.918 -0.897 -12.191 1.00 97.06 95 GLN A O 1
ATOM 783 N N . GLN A 1 96 ? 4.874 -1.111 -11.132 1.00 95.12 96 GLN A N 1
ATOM 784 C CA . GLN A 1 96 ? 5.478 -2.017 -12.127 1.00 95.12 96 GLN A CA 1
ATOM 785 C C . GLN A 1 96 ? 4.818 -3.398 -12.171 1.00 95.12 96 GLN A C 1
ATOM 787 O O . GLN A 1 96 ? 5.090 -4.182 -13.066 1.00 95.12 96 GLN A O 1
ATOM 792 N N . THR A 1 97 ? 3.995 -3.711 -11.174 1.00 93.69 97 THR A N 1
ATOM 793 C CA . THR A 1 97 ? 3.203 -4.940 -11.123 1.00 93.69 97 THR A CA 1
ATOM 794 C C . THR A 1 97 ? 1.712 -4.629 -11.252 1.00 93.69 97 THR A C 1
ATOM 796 O O . THR A 1 97 ? 0.859 -5.445 -10.885 1.00 93.69 97 THR A O 1
ATOM 799 N N . GLU A 1 98 ? 1.371 -3.399 -11.669 1.00 94.19 98 GLU A N 1
ATOM 800 C CA . GLU A 1 98 ? -0.007 -2.922 -11.650 1.00 94.19 98 GLU A CA 1
ATOM 801 C C . GLU A 1 98 ? -0.911 -3.663 -12.652 1.00 94.19 98 GLU A C 1
ATOM 803 O O . GLU A 1 98 ? -2.063 -4.008 -12.377 1.00 94.19 98 GLU A O 1
ATOM 808 N N . ASP A 1 99 ? -0.320 -3.912 -13.805 1.00 92.06 99 ASP A N 1
ATOM 809 C CA . ASP A 1 99 ? -0.869 -4.496 -15.014 1.00 92.06 99 ASP A CA 1
ATOM 810 C C . ASP A 1 99 ? -1.316 -5.953 -14.851 1.00 92.06 99 ASP A C 1
ATOM 812 O O . ASP A 1 99 ? -2.350 -6.323 -15.400 1.00 92.06 99 ASP A O 1
ATOM 816 N N . TYR A 1 100 ? -0.599 -6.766 -14.067 1.00 91.88 100 TYR A N 1
ATOM 817 C CA . TYR A 1 100 ? -0.925 -8.194 -13.922 1.00 91.88 100 TYR A CA 1
ATOM 818 C C . TYR A 1 100 ? -1.319 -8.638 -12.502 1.00 91.88 100 TYR A C 1
ATOM 820 O O . TYR A 1 100 ? -1.939 -9.690 -12.351 1.00 91.88 100 TYR A O 1
ATOM 828 N N . CYS A 1 101 ? -0.980 -7.895 -11.437 1.00 93.56 101 CYS A N 1
ATOM 829 C CA . CYS A 1 101 ? -1.219 -8.337 -10.051 1.00 93.56 101 CYS A CA 1
ATOM 830 C C . CYS A 1 101 ? -2.385 -7.587 -9.383 1.00 93.56 101 CYS A C 1
ATOM 832 O O . CYS A 1 101 ? -2.131 -6.697 -8.583 1.00 93.56 101 CYS A O 1
ATOM 834 N N . PRO A 1 102 ? -3.667 -7.939 -9.576 1.00 94.38 102 PRO A N 1
ATOM 835 C CA . PRO A 1 102 ? -4.816 -7.108 -9.173 1.00 94.38 102 PRO A CA 1
ATOM 836 C C . PRO A 1 102 ? -4.937 -6.783 -7.667 1.00 94.38 102 PRO A C 1
ATOM 838 O O . PRO A 1 102 ? -5.833 -6.042 -7.278 1.00 94.38 102 PRO A O 1
ATOM 841 N N . GLY A 1 103 ? -4.070 -7.322 -6.804 1.00 95.31 103 GLY A N 1
ATOM 842 C CA . GLY A 1 103 ? -4.091 -7.087 -5.357 1.00 95.31 103 GLY A CA 1
ATOM 843 C C . GLY A 1 103 ? -4.950 -8.081 -4.584 1.00 95.31 103 GLY A C 1
ATOM 844 O O . GLY A 1 103 ? -5.073 -7.972 -3.367 1.00 95.31 103 GLY A O 1
ATOM 845 N N . SER A 1 104 ? -5.513 -9.085 -5.260 1.00 94.81 104 SER A N 1
ATOM 846 C CA . SER A 1 104 ? -6.395 -10.087 -4.654 1.00 94.81 104 SER A CA 1
ATOM 847 C C . SER A 1 104 ? -5.742 -10.832 -3.485 1.00 94.81 104 SER A C 1
ATOM 849 O O . SER A 1 104 ? -6.420 -11.124 -2.504 1.00 94.81 104 SER A O 1
ATOM 851 N N . GLY A 1 105 ? -4.429 -11.085 -3.539 1.00 94.75 105 GLY A N 1
ATOM 852 C CA . GLY A 1 105 ? -3.659 -11.630 -2.415 1.00 94.75 105 GLY A CA 1
ATOM 853 C C . GLY A 1 105 ? -3.654 -10.709 -1.191 1.00 94.75 105 GLY A C 1
ATOM 854 O O . GLY A 1 105 ? -3.894 -11.173 -0.078 1.00 94.75 105 GLY A O 1
ATOM 855 N N . CYS A 1 106 ? -3.480 -9.398 -1.389 1.00 96.38 106 CYS A N 1
ATOM 856 C CA . CYS A 1 106 ? -3.546 -8.403 -0.316 1.00 96.38 106 CYS A CA 1
ATOM 857 C C . CYS A 1 106 ? -4.940 -8.383 0.325 1.00 96.38 106 CYS A C 1
ATOM 859 O O . CYS A 1 106 ? -5.053 -8.456 1.544 1.00 96.38 106 CYS A O 1
ATOM 861 N N . PHE A 1 107 ? -6.003 -8.365 -0.485 1.00 97.12 107 PHE A N 1
ATOM 862 C CA . PHE A 1 107 ? -7.380 -8.365 0.023 1.00 97.12 107 PHE A CA 1
ATOM 863 C C . PHE A 1 107 ? -7.747 -9.666 0.743 1.00 97.12 107 PHE A C 1
ATOM 865 O O . PHE A 1 107 ? -8.390 -9.631 1.789 1.00 97.12 107 PHE A O 1
ATOM 872 N N . LYS A 1 108 ? -7.301 -10.820 0.229 1.00 95.81 108 LYS A N 1
ATOM 873 C CA . LYS A 1 108 ? -7.465 -12.113 0.910 1.00 95.81 108 LYS A CA 1
ATOM 874 C C . LYS A 1 108 ? -6.741 -12.137 2.253 1.00 95.81 108 LYS A C 1
ATOM 876 O O . LYS A 1 108 ? -7.281 -12.689 3.204 1.00 95.81 108 LYS A O 1
ATOM 881 N N . ALA A 1 109 ? -5.550 -11.549 2.345 1.00 95.50 109 ALA A N 1
ATOM 882 C CA . ALA A 1 109 ? -4.806 -11.484 3.599 1.00 95.50 109 ALA A CA 1
ATOM 883 C C . ALA A 1 109 ? -5.502 -10.609 4.646 1.00 95.50 109 ALA A C 1
ATOM 885 O O . ALA A 1 109 ? -5.590 -11.029 5.796 1.00 95.50 109 ALA A O 1
ATOM 886 N N . VAL A 1 110 ? -6.074 -9.470 4.239 1.00 96.31 110 VAL A N 1
ATOM 887 C CA . VAL A 1 110 ? -6.922 -8.646 5.117 1.00 96.31 110 VAL A CA 1
ATOM 888 C C . VAL A 1 110 ? -8.145 -9.441 5.580 1.00 96.31 110 VAL A C 1
ATOM 890 O O . VAL A 1 110 ? -8.367 -9.586 6.777 1.00 96.31 110 VAL A O 1
ATOM 893 N N . ARG A 1 111 ? -8.899 -10.032 4.641 1.00 94.56 111 ARG A N 1
ATOM 894 C CA . ARG A 1 111 ? -10.118 -10.804 4.943 1.00 94.56 111 ARG A CA 1
ATOM 895 C C . ARG A 1 111 ? -9.860 -11.973 5.894 1.00 94.56 111 ARG A C 1
ATOM 897 O O . ARG A 1 111 ? -10.679 -12.243 6.762 1.00 94.56 111 ARG A O 1
ATOM 904 N N . ASN A 1 112 ? -8.746 -12.672 5.705 1.00 94.00 112 ASN A N 1
ATOM 905 C CA . ASN A 1 112 ? -8.406 -13.868 6.473 1.00 94.00 112 ASN A CA 1
ATOM 906 C C . ASN A 1 112 ? -7.536 -13.570 7.703 1.00 94.00 112 ASN A C 1
ATOM 908 O O . ASN A 1 112 ? -7.094 -14.522 8.340 1.00 94.00 112 ASN A O 1
ATOM 912 N N . ARG A 1 113 ? -7.243 -12.292 7.997 1.00 92.62 113 ARG A N 1
ATOM 913 C CA . ARG A 1 113 ? -6.329 -11.858 9.069 1.00 92.62 113 ARG A CA 1
ATOM 914 C C . ARG A 1 113 ? -4.991 -12.618 9.046 1.00 92.62 113 ARG A C 1
ATOM 916 O O . ARG A 1 113 ? -4.591 -13.246 10.019 1.00 92.62 113 ARG A O 1
ATOM 923 N N . LYS A 1 114 ? -4.306 -12.606 7.896 1.00 93.19 114 LYS A N 1
ATOM 924 C CA . LYS A 1 114 ? -3.001 -13.271 7.682 1.00 93.19 114 LYS A CA 1
ATOM 925 C C . LYS A 1 114 ? -1.886 -12.268 7.377 1.00 93.19 114 LYS A C 1
ATOM 927 O O . LYS A 1 114 ? -2.153 -11.108 7.070 1.00 93.19 114 LYS A O 1
ATOM 932 N N . GLY A 1 115 ? -0.634 -12.729 7.416 1.00 91.94 115 GLY A N 1
ATOM 933 C CA . GLY A 1 115 ? 0.541 -11.894 7.155 1.00 91.94 115 GLY A CA 1
ATOM 934 C C . GLY A 1 115 ? 0.649 -10.761 8.174 1.00 91.94 115 GLY A C 1
ATOM 935 O O . GLY A 1 115 ? 0.495 -10.983 9.373 1.00 91.94 115 GLY A O 1
ATOM 936 N N . ALA A 1 116 ? 0.819 -9.525 7.700 1.00 94.06 116 ALA A N 1
ATOM 937 C CA . ALA A 1 116 ? 0.928 -8.345 8.566 1.00 94.06 116 ALA A CA 1
ATOM 938 C C . ALA A 1 116 ? -0.351 -8.013 9.365 1.00 94.06 116 ALA A C 1
ATOM 940 O O . ALA A 1 116 ? -0.326 -7.127 10.220 1.00 94.06 116 ALA A O 1
ATOM 941 N N . PHE A 1 117 ? -1.460 -8.705 9.088 1.00 94.69 117 PHE A N 1
ATOM 942 C CA . PHE A 1 117 ? -2.756 -8.503 9.737 1.00 94.69 117 PHE A CA 1
ATOM 943 C C . PHE A 1 117 ? -3.083 -9.558 10.802 1.00 94.69 117 PHE A C 1
ATOM 945 O O . PHE A 1 117 ? -4.161 -9.500 11.383 1.00 94.69 117 PHE A O 1
ATOM 952 N N . ALA A 1 118 ? -2.187 -10.516 11.069 1.00 92.31 118 ALA A N 1
ATOM 953 C CA . ALA A 1 118 ? -2.441 -11.603 12.021 1.00 92.31 118 ALA A CA 1
ATOM 954 C C . ALA A 1 118 ? -2.660 -11.119 13.465 1.00 92.31 118 ALA A C 1
ATOM 956 O O . ALA A 1 118 ? -3.454 -11.694 14.199 1.00 92.31 118 ALA A O 1
ATOM 957 N N . GLU A 1 119 ? -1.988 -10.035 13.855 1.00 86.31 119 GLU A N 1
ATOM 958 C CA . GLU A 1 119 ? -2.079 -9.448 15.200 1.00 86.31 119 GLU A CA 1
ATOM 959 C C . GLU A 1 119 ? -3.170 -8.366 15.313 1.00 86.31 119 GLU A C 1
ATOM 961 O O . GLU A 1 119 ? -3.308 -7.714 16.349 1.00 86.31 119 GLU A O 1
ATOM 966 N N . ALA A 1 120 ? -3.935 -8.119 14.245 1.00 87.50 120 ALA A N 1
ATOM 967 C CA . ALA A 1 120 ? -5.041 -7.172 14.291 1.00 87.50 120 ALA A CA 1
ATOM 968 C C . ALA A 1 120 ? -6.239 -7.805 15.021 1.00 87.50 120 ALA A C 1
ATOM 970 O O . ALA A 1 120 ? -6.942 -8.666 14.485 1.00 87.50 120 ALA A O 1
ATOM 971 N N . ASN A 1 121 ? -6.465 -7.368 16.261 1.00 81.56 121 ASN A N 1
ATOM 972 C CA . ASN A 1 121 ? -7.599 -7.813 17.079 1.00 81.56 121 ASN A CA 1
ATOM 973 C C . ASN A 1 121 ? -8.923 -7.150 16.660 1.00 81.56 121 ASN A C 1
ATOM 975 O O . ASN A 1 121 ? -9.994 -7.716 16.870 1.00 81.56 121 ASN A O 1
ATOM 979 N N . GLU A 1 122 ? -8.840 -5.973 16.043 1.00 86.44 122 GLU A N 1
ATOM 980 C CA . GLU A 1 122 ? -9.965 -5.178 15.547 1.00 86.44 122 GLU A CA 1
ATOM 981 C C . GLU A 1 122 ? -10.365 -5.539 14.107 1.00 86.44 122 GLU A C 1
ATOM 983 O O . GLU A 1 122 ? -9.616 -6.195 13.376 1.00 86.44 122 GLU A O 1
ATOM 988 N N . ASP A 1 123 ? -11.559 -5.115 13.690 1.00 91.25 123 ASP A N 1
ATOM 989 C CA . ASP A 1 123 ? -11.976 -5.242 12.294 1.00 91.25 123 ASP A CA 1
ATOM 990 C C . ASP A 1 123 ? -11.177 -4.292 11.402 1.00 91.25 123 ASP A C 1
ATOM 992 O O . ASP A 1 123 ? -10.818 -3.188 11.806 1.00 91.25 123 ASP A O 1
ATOM 996 N N . ILE A 1 124 ? -10.893 -4.727 10.173 1.00 95.50 124 ILE A N 1
ATOM 997 C CA . ILE A 1 124 ? -10.082 -3.969 9.220 1.00 95.50 124 ILE A CA 1
ATOM 998 C C . ILE A 1 124 ? -10.979 -3.453 8.097 1.00 95.50 124 ILE A C 1
ATOM 1000 O O . ILE A 1 124 ? -11.516 -4.226 7.303 1.00 95.50 124 ILE A O 1
ATOM 1004 N N . GLU A 1 125 ? -11.093 -2.135 8.001 1.00 96.12 125 GLU A N 1
ATOM 1005 C CA . GLU A 1 125 ? -11.759 -1.421 6.920 1.00 96.12 125 GLU A CA 1
ATOM 1006 C C . GLU A 1 125 ? -10.715 -0.945 5.904 1.00 96.12 125 GLU A C 1
ATOM 1008 O O . GLU A 1 125 ? -9.769 -0.239 6.246 1.00 96.12 125 GLU A O 1
ATOM 1013 N N . ILE A 1 126 ? -10.873 -1.306 4.630 1.00 97.56 126 ILE A N 1
ATOM 1014 C CA . ILE A 1 126 ? -9.974 -0.829 3.572 1.00 97.56 126 ILE A CA 1
ATOM 1015 C C . ILE A 1 126 ? -10.474 0.529 3.074 1.00 97.56 126 ILE A C 1
ATOM 1017 O O . ILE A 1 126 ? -11.473 0.604 2.365 1.00 97.56 126 ILE A O 1
ATOM 1021 N N . ILE A 1 127 ? -9.729 1.589 3.381 1.00 98.25 127 ILE A N 1
ATOM 1022 C CA . ILE A 1 127 ? -10.012 2.962 2.932 1.00 98.25 127 ILE A CA 1
ATOM 1023 C C . ILE A 1 127 ? -9.587 3.178 1.480 1.00 98.25 127 ILE A C 1
ATOM 1025 O O . ILE A 1 127 ? -10.192 3.958 0.744 1.00 98.25 127 ILE A O 1
ATOM 1029 N N . GLY A 1 128 ? -8.531 2.495 1.037 1.00 98.06 128 GLY A N 1
ATOM 1030 C CA . GLY A 1 128 ? -8.106 2.606 -0.348 1.00 98.06 128 GLY A CA 1
ATOM 1031 C C . GLY A 1 128 ? -6.934 1.721 -0.733 1.00 98.06 128 GLY A C 1
ATOM 1032 O O . GLY A 1 128 ? -6.165 1.237 0.097 1.00 98.06 128 GLY A O 1
ATOM 1033 N N . PHE A 1 129 ? -6.799 1.546 -2.043 1.00 98.25 129 PHE A N 1
ATOM 1034 C CA . PHE A 1 129 ? -5.766 0.747 -2.683 1.00 98.25 129 PHE A CA 1
ATOM 1035 C C . PHE A 1 129 ? -5.162 1.562 -3.827 1.00 98.25 129 PHE A C 1
ATOM 1037 O O . PHE A 1 129 ? -5.855 1.910 -4.781 1.00 98.25 129 PHE A O 1
ATOM 1044 N N . ALA A 1 130 ? -3.883 1.912 -3.719 1.00 97.94 130 ALA A N 1
ATOM 1045 C CA . ALA A 1 130 ? -3.196 2.757 -4.691 1.00 97.94 130 ALA A CA 1
ATOM 1046 C C . ALA A 1 130 ? -1.833 2.169 -5.055 1.00 97.94 130 ALA A C 1
ATOM 1048 O O . ALA A 1 130 ? -1.213 1.475 -4.258 1.00 97.94 130 ALA A O 1
ATOM 1049 N N . ASN A 1 131 ? -1.316 2.465 -6.244 1.00 97.69 131 ASN A N 1
ATOM 1050 C CA . ASN A 1 131 ? 0.081 2.177 -6.558 1.00 97.69 131 ASN A CA 1
ATOM 1051 C C . ASN A 1 131 ? 1.024 3.282 -6.026 1.00 97.69 131 ASN A C 1
ATOM 1053 O O . ASN A 1 131 ? 0.611 4.407 -5.738 1.00 97.69 131 ASN A O 1
ATOM 1057 N N . CYS A 1 132 ? 2.320 2.981 -5.927 1.00 97.38 132 CYS A N 1
ATOM 1058 C CA . CYS A 1 132 ? 3.363 3.903 -5.462 1.00 97.38 132 CYS A CA 1
ATOM 1059 C C . CYS A 1 132 ? 3.662 5.060 -6.441 1.00 97.38 132 CYS A C 1
ATOM 1061 O O . CYS A 1 132 ? 4.414 5.979 -6.110 1.00 97.38 132 CYS A O 1
ATOM 1063 N N . GLY A 1 133 ? 3.078 5.032 -7.644 1.00 96.31 133 GLY A N 1
ATOM 1064 C CA . GLY A 1 133 ? 3.251 6.027 -8.701 1.00 96.31 133 GLY A CA 1
ATOM 1065 C C . GLY A 1 133 ? 4.577 5.952 -9.462 1.00 96.31 133 GLY A C 1
ATOM 1066 O O . GLY A 1 133 ? 4.964 6.953 -10.072 1.00 96.31 133 GLY A O 1
ATOM 1067 N N . GLY A 1 134 ? 5.243 4.795 -9.419 1.00 95.81 134 GLY A N 1
ATOM 1068 C CA . GLY A 1 134 ? 6.404 4.468 -10.250 1.00 95.81 134 GLY A CA 1
ATOM 1069 C C . GLY A 1 134 ? 7.742 4.748 -9.583 1.00 95.81 134 GLY A C 1
ATOM 1070 O O . GLY A 1 134 ? 7.827 5.522 -8.631 1.00 95.81 134 GLY A O 1
ATOM 1071 N N . CYS A 1 135 ? 8.801 4.106 -10.076 1.00 96.69 135 CYS A N 1
ATOM 1072 C CA . CYS A 1 135 ? 10.166 4.288 -9.583 1.00 96.69 135 CYS A CA 1
ATOM 1073 C C . CYS A 1 135 ? 10.620 5.744 -9.813 1.00 96.69 135 CYS A C 1
ATOM 1075 O O . CYS A 1 135 ? 10.405 6.268 -10.905 1.00 96.69 135 CYS A O 1
ATOM 1077 N N . PRO A 1 136 ? 11.216 6.431 -8.817 1.00 95.69 136 PRO A N 1
ATOM 1078 C CA . PRO A 1 136 ? 11.772 5.924 -7.553 1.00 95.69 136 PRO A CA 1
ATOM 1079 C C . PRO A 1 136 ? 10.821 6.008 -6.333 1.00 95.69 136 PRO A C 1
ATOM 1081 O O . PRO A 1 136 ? 11.270 6.134 -5.198 1.00 95.69 136 PRO A O 1
ATOM 1084 N N . GLY A 1 137 ? 9.501 6.009 -6.533 1.00 94.50 137 GLY A N 1
ATOM 1085 C CA . GLY A 1 137 ? 8.495 6.037 -5.461 1.00 94.50 137 GLY A CA 1
ATOM 1086 C C . GLY A 1 137 ? 8.139 7.437 -4.951 1.00 94.50 137 GLY A C 1
ATOM 1087 O O . GLY A 1 137 ? 7.480 7.572 -3.924 1.00 94.50 137 GLY A O 1
ATOM 1088 N N . LYS A 1 138 ? 8.537 8.505 -5.660 1.00 91.50 138 LYS A N 1
ATOM 1089 C CA . LYS A 1 138 ? 8.332 9.907 -5.231 1.00 91.50 138 LYS A CA 1
ATOM 1090 C C . LYS A 1 138 ? 6.859 10.252 -4.972 1.00 91.50 138 LYS A C 1
ATOM 1092 O O . LYS A 1 138 ? 6.556 11.039 -4.080 1.00 91.50 138 LYS A O 1
ATOM 1097 N N . LYS A 1 139 ? 5.941 9.668 -5.748 1.00 97.06 139 LYS A N 1
ATOM 1098 C CA . LYS A 1 139 ? 4.497 9.921 -5.628 1.00 97.06 139 LYS A CA 1
ATOM 1099 C C . LYS A 1 139 ? 3.857 9.176 -4.451 1.00 97.06 139 LYS A C 1
ATOM 1101 O O . LYS A 1 139 ? 2.769 9.571 -4.042 1.00 97.06 139 LYS A O 1
ATOM 1106 N N . ALA A 1 140 ? 4.511 8.164 -3.875 1.00 97.56 140 ALA A N 1
ATOM 1107 C CA . ALA A 1 140 ? 3.940 7.346 -2.805 1.00 97.56 140 ALA A CA 1
ATOM 1108 C C . ALA A 1 140 ? 3.572 8.166 -1.562 1.00 97.56 140 ALA A C 1
ATOM 1110 O O . ALA A 1 140 ? 2.526 7.926 -0.974 1.00 97.56 140 ALA A O 1
ATOM 1111 N N . VAL A 1 141 ? 4.368 9.186 -1.216 1.00 97.06 141 VAL A N 1
ATOM 1112 C CA . VAL A 1 141 ? 4.067 10.100 -0.098 1.00 97.06 141 VAL A CA 1
ATOM 1113 C C . VAL A 1 141 ? 2.744 10.832 -0.327 1.00 97.06 141 VAL A C 1
ATOM 1115 O O . VAL A 1 141 ? 1.909 10.889 0.567 1.00 97.06 141 VAL A O 1
ATOM 1118 N N . LEU A 1 142 ? 2.521 11.359 -1.535 1.00 97.75 142 LEU A N 1
ATOM 1119 C CA . LEU A 1 142 ? 1.278 12.062 -1.874 1.00 97.75 142 LEU A CA 1
ATOM 1120 C C . LEU A 1 142 ? 0.075 11.113 -1.852 1.00 97.75 142 LEU A C 1
ATOM 1122 O O . LEU A 1 142 ? -0.995 11.484 -1.383 1.00 97.75 142 LEU A O 1
ATOM 1126 N N . ARG A 1 143 ? 0.253 9.871 -2.321 1.00 98.12 143 ARG A N 1
ATOM 1127 C CA . ARG A 1 143 ? -0.794 8.841 -2.258 1.00 98.12 143 ARG A CA 1
ATOM 1128 C C . ARG A 1 143 ? -1.128 8.465 -0.816 1.00 98.12 143 ARG A C 1
ATOM 1130 O O . ARG A 1 143 ? -2.302 8.380 -0.486 1.00 98.12 143 ARG A O 1
ATOM 1137 N N . ALA A 1 144 ? -0.115 8.298 0.034 1.00 98.25 144 ALA A N 1
ATOM 1138 C CA . ALA A 1 144 ? -0.300 8.009 1.451 1.00 98.25 144 ALA A CA 1
ATOM 1139 C C . ALA A 1 144 ? -1.042 9.148 2.165 1.00 98.25 144 ALA A C 1
ATOM 1141 O O . ALA A 1 144 ? -1.997 8.884 2.884 1.00 98.25 144 ALA A O 1
ATOM 1142 N N . LYS A 1 145 ? -0.678 10.410 1.896 1.00 98.00 145 LYS A N 1
ATOM 1143 C CA . LYS A 1 145 ? -1.393 11.579 2.433 1.00 98.00 145 LYS A CA 1
ATOM 1144 C C . LYS A 1 145 ? -2.870 11.574 2.049 1.00 98.00 145 LYS A C 1
ATOM 1146 O O . LYS A 1 145 ? -3.712 11.691 2.924 1.00 98.00 145 LYS A O 1
ATOM 1151 N N . LEU A 1 146 ? -3.185 11.327 0.777 1.00 98.19 146 LEU A N 1
ATOM 1152 C CA . LEU A 1 146 ? -4.573 11.250 0.307 1.00 98.19 146 LEU A CA 1
ATOM 1153 C C . LEU A 1 146 ? -5.376 10.098 0.932 1.00 98.19 146 LEU A C 1
ATOM 1155 O O . LEU A 1 146 ? -6.600 10.204 1.016 1.00 98.19 146 LEU A O 1
ATOM 1159 N N . LEU A 1 147 ? -4.719 8.998 1.317 1.00 98.31 147 LEU A N 1
ATOM 1160 C CA . LEU A 1 147 ? -5.344 7.896 2.059 1.00 98.31 147 LEU A CA 1
ATOM 1161 C C . LEU A 1 147 ? -5.620 8.307 3.510 1.00 98.31 147 LEU A C 1
ATOM 1163 O O . LEU A 1 147 ? -6.724 8.088 4.000 1.00 98.31 147 LEU A O 1
ATOM 1167 N N . VAL A 1 148 ? -4.655 8.954 4.168 1.00 98.00 148 VAL A N 1
ATOM 1168 C CA . VAL A 1 148 ? -4.806 9.472 5.538 1.00 98.00 148 VAL A CA 1
ATOM 1169 C C . VAL A 1 148 ? -5.889 10.550 5.611 1.00 98.00 148 VAL A C 1
ATOM 1171 O O . VAL A 1 148 ? -6.752 10.494 6.478 1.00 98.00 148 VAL A O 1
ATOM 1174 N N . GLU A 1 149 ? -5.928 11.476 4.652 1.00 97.25 149 GLU A N 1
ATOM 1175 C CA . GLU A 1 149 ? -6.988 12.491 4.524 1.00 97.25 149 GLU A CA 1
ATOM 1176 C C . GLU A 1 149 ? -8.382 11.872 4.329 1.00 97.25 149 GLU A C 1
ATOM 1178 O O . GLU A 1 149 ? -9.383 12.462 4.723 1.00 97.25 149 GLU A O 1
ATOM 1183 N N . ARG A 1 150 ? -8.460 10.666 3.749 1.00 97.44 150 ARG A N 1
ATOM 1184 C CA . ARG A 1 150 ? -9.702 9.881 3.615 1.00 97.44 150 ARG A CA 1
ATOM 1185 C C . ARG A 1 150 ? -10.033 9.052 4.857 1.00 97.44 150 ARG A C 1
ATOM 1187 O O . ARG A 1 150 ? -11.020 8.325 4.852 1.00 97.44 150 ARG A O 1
ATOM 1194 N N . GLY A 1 151 ? -9.230 9.167 5.910 1.00 96.12 151 GLY A N 1
ATOM 1195 C CA . GLY A 1 151 ? -9.459 8.522 7.195 1.00 96.12 151 GLY A CA 1
ATOM 1196 C C . GLY A 1 151 ? -8.636 7.263 7.438 1.00 96.12 151 GLY A C 1
ATOM 1197 O O . GLY A 1 151 ? -8.920 6.577 8.413 1.00 96.12 151 GLY A O 1
ATOM 1198 N N . ALA A 1 152 ? -7.641 6.938 6.604 1.00 97.81 152 ALA A N 1
ATOM 1199 C CA . ALA A 1 152 ? -6.729 5.838 6.915 1.00 97.81 152 ALA A CA 1
ATOM 1200 C C . ALA A 1 152 ? -5.870 6.175 8.145 1.00 97.81 152 ALA A C 1
ATOM 1202 O O . ALA A 1 152 ? -5.201 7.208 8.174 1.00 97.81 152 ALA A O 1
ATOM 1203 N N . ASP A 1 153 ? -5.854 5.283 9.131 1.00 96.94 153 ASP A N 1
ATOM 1204 C CA . ASP A 1 153 ? -4.969 5.347 10.300 1.00 96.94 153 ASP A CA 1
ATOM 1205 C C . ASP A 1 153 ? -3.739 4.437 10.155 1.00 96.94 153 ASP A C 1
ATOM 1207 O O . ASP A 1 153 ? -2.761 4.562 10.894 1.00 96.94 153 ASP A O 1
ATOM 1211 N N . THR A 1 154 ? -3.770 3.545 9.164 1.00 97.56 154 THR A N 1
ATOM 1212 C CA . THR A 1 154 ? -2.733 2.557 8.898 1.00 97.56 154 THR A CA 1
ATOM 1213 C C . THR A 1 154 ? -2.430 2.530 7.407 1.00 97.56 154 THR A C 1
ATOM 1215 O O . THR A 1 154 ? -3.336 2.423 6.582 1.00 97.56 154 THR A O 1
ATOM 1218 N N . ILE A 1 155 ? -1.151 2.587 7.036 1.00 98.44 155 ILE A N 1
ATOM 1219 C CA . ILE A 1 155 ? -0.686 2.430 5.656 1.00 98.44 155 ILE A CA 1
ATOM 1220 C C . ILE A 1 155 ? 0.157 1.161 5.545 1.00 98.44 155 ILE A C 1
ATOM 1222 O O . ILE A 1 155 ? 1.195 1.040 6.191 1.00 98.44 155 ILE A O 1
ATOM 1226 N N . ALA A 1 156 ? -0.248 0.230 4.686 1.00 98.19 156 ALA A N 1
ATOM 1227 C CA . ALA A 1 156 ? 0.528 -0.960 4.362 1.00 98.19 156 ALA A CA 1
ATOM 1228 C C . ALA A 1 156 ? 1.184 -0.850 2.989 1.00 98.19 156 ALA A C 1
ATOM 1230 O O . ALA A 1 156 ? 0.524 -0.567 1.988 1.00 98.19 156 ALA A O 1
ATOM 1231 N N . PHE A 1 157 ? 2.474 -1.158 2.910 1.00 98.12 157 PHE A N 1
ATOM 1232 C CA . PHE A 1 157 ? 3.083 -1.521 1.639 1.00 98.12 157 PHE A CA 1
ATOM 1233 C C . PHE A 1 157 ? 2.630 -2.930 1.248 1.00 98.12 157 PHE A C 1
ATOM 1235 O O . PHE A 1 157 ? 2.633 -3.849 2.061 1.00 98.12 157 PHE A O 1
ATOM 1242 N N . ALA A 1 158 ? 2.230 -3.121 -0.007 1.00 97.44 158 ALA A N 1
ATOM 1243 C CA . ALA A 1 158 ? 1.913 -4.447 -0.517 1.00 97.44 158 ALA A CA 1
ATOM 1244 C C . ALA A 1 158 ? 3.182 -5.299 -0.642 1.00 97.44 158 ALA A C 1
ATOM 1246 O O . ALA A 1 158 ? 4.278 -4.787 -0.890 1.00 97.44 158 ALA A O 1
ATOM 1247 N N . SER A 1 159 ? 3.022 -6.619 -0.566 1.00 96.56 159 SER A N 1
ATOM 1248 C CA . SER A 1 159 ? 4.137 -7.575 -0.607 1.00 96.56 159 SER A CA 1
ATOM 1249 C C . SER A 1 159 ? 5.008 -7.468 -1.860 1.00 96.56 159 SER A C 1
ATOM 1251 O O . SER A 1 159 ? 6.206 -7.717 -1.789 1.00 96.56 159 SER A O 1
ATOM 1253 N N . CYS A 1 160 ? 4.465 -7.016 -2.992 1.00 95.31 160 CYS A N 1
ATOM 1254 C CA . CYS A 1 160 ? 5.253 -6.774 -4.204 1.00 95.31 160 CYS A CA 1
ATOM 1255 C C . CYS A 1 160 ? 6.328 -5.686 -4.046 1.00 95.31 160 CYS A C 1
ATOM 1257 O O . CYS A 1 160 ? 7.236 -5.607 -4.864 1.00 95.31 160 CYS A O 1
ATOM 1259 N N . ILE A 1 161 ? 6.223 -4.817 -3.035 1.00 96.50 161 ILE A N 1
ATOM 1260 C CA . ILE A 1 161 ? 7.215 -3.775 -2.759 1.00 96.50 161 ILE A CA 1
ATOM 1261 C C . ILE A 1 161 ? 8.332 -4.330 -1.876 1.00 96.50 161 ILE A C 1
ATOM 1263 O O . ILE A 1 161 ? 9.492 -4.225 -2.253 1.00 96.50 161 ILE A O 1
ATOM 1267 N N . GLN A 1 162 ? 8.005 -4.891 -0.711 1.00 93.56 162 GLN A N 1
ATOM 1268 C CA . GLN A 1 162 ? 9.018 -5.294 0.271 1.00 93.56 162 GLN A CA 1
ATOM 1269 C C . GLN A 1 162 ? 9.494 -6.739 0.085 1.00 93.56 162 GLN A C 1
ATOM 1271 O O . GLN A 1 162 ? 10.695 -6.977 0.141 1.00 93.56 162 GLN A O 1
ATOM 1276 N N . LYS A 1 163 ? 8.587 -7.683 -0.201 1.00 92.06 163 LYS A N 1
ATOM 1277 C CA . LYS A 1 163 ? 8.927 -9.093 -0.466 1.00 92.06 163 LYS A CA 1
ATOM 1278 C C . LYS A 1 163 ? 9.246 -9.383 -1.937 1.00 92.06 163 LYS A C 1
ATOM 1280 O O . LYS A 1 163 ? 9.874 -10.386 -2.245 1.00 92.06 163 LYS A O 1
ATOM 1285 N N . GLY A 1 164 ? 8.799 -8.532 -2.862 1.00 89.56 164 GLY A N 1
ATOM 1286 C CA . GLY A 1 164 ? 8.981 -8.742 -4.305 1.00 89.56 164 GLY A CA 1
ATOM 1287 C C . GLY A 1 164 ? 8.030 -9.771 -4.926 1.00 89.56 164 GLY A C 1
ATOM 1288 O O . GLY A 1 164 ? 8.146 -10.083 -6.107 1.00 89.56 164 GLY A O 1
ATOM 1289 N N . THR A 1 165 ? 7.065 -10.296 -4.174 1.00 86.25 165 THR A N 1
ATOM 1290 C CA . THR A 1 165 ? 6.084 -11.278 -4.661 1.00 86.25 165 THR A CA 1
ATOM 1291 C C . THR A 1 165 ? 5.112 -10.645 -5.670 1.00 86.25 165 THR A C 1
ATOM 1293 O O . THR A 1 165 ? 4.572 -9.574 -5.382 1.00 86.25 165 THR A O 1
ATOM 1296 N N . PRO A 1 166 ? 4.810 -11.280 -6.821 1.00 79.81 166 PRO A N 1
ATOM 1297 C CA . PRO A 1 166 ? 5.171 -12.651 -7.210 1.00 79.81 166 PRO A CA 1
ATOM 1298 C C . PRO A 1 166 ? 6.451 -12.787 -8.051 1.00 79.81 166 PRO A C 1
ATOM 1300 O O . PRO A 1 166 ? 6.846 -13.905 -8.347 1.00 79.81 166 PRO A O 1
ATOM 1303 N N . ILE A 1 167 ? 7.101 -11.690 -8.440 1.00 85.44 167 ILE A N 1
ATOM 1304 C CA . ILE A 1 167 ? 8.260 -11.712 -9.355 1.00 85.44 167 ILE A CA 1
ATOM 1305 C C . ILE A 1 167 ? 9.591 -12.068 -8.684 1.00 85.44 167 ILE A C 1
ATOM 1307 O O . ILE A 1 167 ? 10.591 -12.235 -9.373 1.00 85.44 167 ILE A O 1
ATOM 1311 N N . GLY A 1 168 ? 9.632 -12.141 -7.353 1.00 87.31 168 GLY A N 1
ATOM 1312 C CA . GLY A 1 168 ? 10.863 -12.391 -6.600 1.00 87.31 168 GLY A CA 1
ATOM 1313 C C . GLY A 1 168 ? 11.858 -11.228 -6.646 1.00 87.31 168 GLY A C 1
ATOM 1314 O O . GLY A 1 168 ? 13.033 -11.420 -6.357 1.00 87.31 168 GLY A O 1
ATOM 1315 N N . TYR A 1 169 ? 11.404 -10.022 -7.005 1.00 90.62 169 TYR A N 1
ATOM 1316 C CA . TYR A 1 169 ? 12.245 -8.829 -7.109 1.00 90.62 169 TYR A CA 1
ATOM 1317 C C . TYR A 1 169 ? 11.744 -7.725 -6.164 1.00 90.62 169 TYR A C 1
ATOM 1319 O O . TYR A 1 169 ? 10.821 -6.979 -6.515 1.00 90.62 169 TYR A O 1
ATOM 1327 N N . PRO A 1 170 ? 12.302 -7.625 -4.942 1.00 94.25 170 PRO A N 1
ATOM 1328 C CA . PRO A 1 170 ? 11.979 -6.557 -4.003 1.00 94.25 170 PRO A CA 1
ATOM 1329 C C . PRO A 1 170 ? 12.308 -5.171 -4.562 1.00 94.25 170 PRO A C 1
ATOM 1331 O O . PRO A 1 170 ? 13.302 -4.967 -5.257 1.00 94.25 170 PRO A O 1
ATOM 1334 N N . CYS A 1 171 ? 11.488 -4.180 -4.224 1.00 96.69 171 CYS A N 1
ATOM 1335 C CA . CYS A 1 171 ? 11.694 -2.807 -4.657 1.00 96.69 171 CYS A CA 1
ATOM 1336 C C . CYS A 1 171 ? 12.948 -2.210 -3.989 1.00 96.69 171 CYS A C 1
ATOM 1338 O O . CYS A 1 171 ? 12.962 -2.054 -2.762 1.00 96.69 171 CYS A O 1
ATOM 1340 N N . PRO A 1 172 ? 13.948 -1.738 -4.759 1.00 97.06 172 PRO A N 1
ATOM 1341 C CA . PRO A 1 172 ? 15.165 -1.146 -4.192 1.00 97.06 172 PRO A CA 1
ATOM 1342 C C . PRO A 1 172 ? 14.896 0.179 -3.460 1.00 97.06 172 PRO A C 1
ATOM 1344 O O . PRO A 1 172 ? 15.713 0.649 -2.672 1.00 97.06 172 PRO A O 1
ATOM 1347 N N . PHE A 1 173 ? 13.734 0.798 -3.695 1.00 97.19 173 PHE A N 1
ATOM 1348 C CA . PHE A 1 173 ? 13.349 2.074 -3.094 1.00 97.19 173 PHE A CA 1
ATOM 1349 C C . PHE A 1 173 ? 12.479 1.933 -1.841 1.00 97.19 173 PHE A C 1
ATOM 1351 O O . PHE A 1 173 ? 12.117 2.955 -1.258 1.00 97.19 173 PHE A O 1
ATOM 1358 N N . HIS A 1 174 ? 12.141 0.713 -1.403 1.00 96.56 174 HIS A N 1
ATOM 1359 C CA . HIS A 1 174 ? 11.237 0.494 -0.268 1.00 96.56 174 HIS A CA 1
ATOM 1360 C C . HIS A 1 174 ? 11.698 1.224 1.004 1.00 96.56 174 HIS A C 1
ATOM 1362 O O . HIS A 1 174 ? 10.942 2.030 1.546 1.00 96.56 174 HIS A O 1
ATOM 1368 N N . ALA A 1 175 ? 12.950 1.028 1.430 1.00 96.75 175 ALA A N 1
ATOM 1369 C CA . ALA A 1 175 ? 13.478 1.638 2.653 1.00 96.75 175 ALA A CA 1
ATOM 1370 C C . ALA A 1 175 ? 13.422 3.176 2.611 1.00 96.75 175 ALA A C 1
ATOM 1372 O O . ALA A 1 175 ? 12.976 3.828 3.558 1.00 96.75 175 ALA A O 1
ATOM 1373 N N . ARG A 1 176 ? 13.808 3.771 1.473 1.00 96.44 176 ARG A N 1
ATOM 1374 C CA . ARG A 1 176 ? 13.743 5.226 1.274 1.00 96.44 176 ARG A CA 1
ATOM 1375 C C . ARG A 1 176 ? 12.301 5.728 1.276 1.00 96.44 176 ARG A C 1
ATOM 1377 O O . ARG A 1 176 ? 12.016 6.758 1.878 1.00 96.44 176 ARG A O 1
ATOM 1384 N N . MET A 1 177 ? 11.400 5.012 0.612 1.00 97.00 177 MET A N 1
ATOM 1385 C CA . MET A 1 177 ? 9.984 5.356 0.547 1.00 97.00 177 MET A CA 1
ATOM 1386 C C . MET A 1 177 ? 9.330 5.293 1.931 1.00 97.00 177 MET A C 1
ATOM 1388 O O . MET A 1 177 ? 8.648 6.242 2.308 1.00 97.00 177 MET A O 1
ATOM 1392 N N . LYS A 1 178 ? 9.598 4.245 2.720 1.00 97.00 178 LYS A N 1
ATOM 1393 C CA . LYS A 1 178 ? 9.133 4.130 4.110 1.00 97.00 178 LYS A CA 1
ATOM 1394 C C . LYS A 1 178 ? 9.618 5.301 4.960 1.00 97.00 178 LYS A C 1
ATOM 1396 O O . LYS A 1 178 ? 8.801 5.952 5.601 1.00 97.00 178 LYS A O 1
ATOM 1401 N N . LYS A 1 179 ? 10.913 5.631 4.890 1.00 97.19 179 LYS A N 1
ATOM 1402 C CA . LYS A 1 179 ? 11.487 6.772 5.622 1.00 97.19 179 LYS A CA 1
ATOM 1403 C C . LYS A 1 179 ? 10.799 8.092 5.267 1.00 97.19 179 LYS A C 1
ATOM 1405 O O . LYS A 1 179 ? 10.513 8.898 6.146 1.00 97.19 179 LYS A O 1
ATOM 1410 N N . LEU A 1 180 ? 10.498 8.306 3.984 1.00 97.00 180 LEU A N 1
ATOM 1411 C CA . LEU A 1 180 ? 9.748 9.483 3.547 1.00 97.00 180 LEU A CA 1
ATOM 1412 C C . LEU A 1 180 ? 8.318 9.482 4.101 1.00 97.00 180 LEU A C 1
ATOM 1414 O O . LEU A 1 180 ? 7.872 10.514 4.585 1.00 97.00 180 LEU A O 1
ATOM 1418 N N . LEU A 1 181 ? 7.607 8.352 4.085 1.00 97.31 181 LEU A N 1
ATOM 1419 C CA . LEU A 1 181 ? 6.278 8.274 4.702 1.00 97.31 181 LEU A CA 1
ATOM 1420 C C . LEU A 1 181 ? 6.340 8.616 6.198 1.00 97.31 181 LEU A C 1
ATOM 1422 O O . LEU A 1 181 ? 5.559 9.445 6.641 1.00 97.31 181 LEU A O 1
ATOM 1426 N N . GLN A 1 182 ? 7.313 8.082 6.939 1.00 96.88 182 GLN A N 1
ATOM 1427 C CA . GLN A 1 182 ? 7.510 8.400 8.363 1.00 96.88 182 GLN A CA 1
ATOM 1428 C C . GLN A 1 182 ? 7.805 9.883 8.616 1.00 96.88 182 GLN A C 1
ATOM 1430 O O . GLN A 1 182 ? 7.413 10.417 9.639 1.00 96.88 182 GLN A O 1
ATOM 1435 N N . THR A 1 183 ? 8.500 10.553 7.691 1.00 97.19 183 THR A N 1
ATOM 1436 C CA . THR A 1 183 ? 8.839 11.981 7.828 1.00 97.19 183 THR A CA 1
ATOM 1437 C C . THR A 1 183 ? 7.648 12.895 7.535 1.00 97.19 183 THR A C 1
ATOM 1439 O O . THR A 1 183 ? 7.544 13.977 8.101 1.00 97.19 183 THR A O 1
ATOM 1442 N N . TRP A 1 184 ? 6.785 12.510 6.591 1.00 96.50 184 TRP A N 1
ATOM 1443 C CA . TRP A 1 184 ? 5.770 13.407 6.026 1.00 96.50 184 TRP A CA 1
ATOM 1444 C C . TRP A 1 184 ? 4.333 13.090 6.449 1.00 96.50 184 TRP A C 1
ATOM 1446 O O . TRP A 1 184 ? 3.441 13.880 6.125 1.00 96.50 184 TRP A O 1
ATOM 1456 N N . LEU A 1 185 ? 4.094 11.943 7.085 1.00 96.44 185 LEU A N 1
ATOM 1457 C CA . LEU A 1 185 ? 2.803 11.579 7.664 1.00 96.44 185 LEU A CA 1
ATOM 1458 C C . LEU A 1 185 ? 2.776 11.912 9.164 1.00 96.44 185 LEU A C 1
ATOM 1460 O O . LEU A 1 185 ? 3.834 11.951 9.789 1.00 96.44 185 LEU A O 1
ATOM 1464 N N . PRO A 1 186 ? 1.585 12.135 9.746 1.00 95.12 186 PRO A N 1
ATOM 1465 C CA . PRO A 1 186 ? 1.432 12.276 11.191 1.00 95.12 186 PRO A CA 1
ATOM 1466 C C . PRO A 1 186 ? 1.977 11.059 11.958 1.00 95.12 186 PRO A C 1
ATOM 1468 O O . PRO A 1 186 ? 1.852 9.924 11.494 1.00 95.12 186 PRO A O 1
ATOM 1471 N N . GLU A 1 187 ? 2.533 11.282 13.151 1.00 92.56 187 GLU A N 1
ATOM 1472 C CA . GLU A 1 187 ? 3.177 10.235 13.968 1.00 92.56 187 GLU A CA 1
ATOM 1473 C C . GLU A 1 187 ? 2.220 9.117 14.409 1.00 92.56 187 GLU A C 1
ATOM 1475 O O . GLU A 1 187 ? 2.644 7.993 14.663 1.00 92.56 187 GLU A O 1
ATOM 1480 N N . ASN A 1 188 ? 0.917 9.399 14.464 1.00 93.50 188 ASN A N 1
ATOM 1481 C CA . ASN A 1 188 ? -0.108 8.429 14.840 1.00 93.50 188 ASN A CA 1
ATOM 1482 C C . ASN A 1 188 ? -0.474 7.441 13.716 1.00 93.50 188 ASN A C 1
ATOM 1484 O O . ASN A 1 188 ? -1.329 6.584 13.935 1.00 93.50 188 ASN A O 1
ATOM 1488 N N . ILE A 1 189 ? 0.122 7.564 12.523 1.00 97.00 189 ILE A N 1
ATOM 1489 C CA . ILE A 1 189 ? -0.135 6.656 11.402 1.00 97.00 189 ILE A CA 1
ATOM 1490 C C . ILE A 1 189 ? 0.761 5.423 11.501 1.00 97.00 189 ILE A C 1
ATOM 1492 O O . ILE A 1 189 ? 1.989 5.505 11.428 1.00 97.00 189 ILE A O 1
ATOM 1496 N N . ARG A 1 190 ? 0.140 4.247 11.596 1.00 96.44 190 ARG A N 1
ATOM 1497 C CA . ARG A 1 190 ? 0.854 2.966 11.619 1.00 96.44 190 ARG A CA 1
ATOM 1498 C C . ARG A 1 190 ? 1.331 2.599 10.215 1.00 96.44 190 ARG A C 1
ATOM 1500 O O . ARG A 1 190 ? 0.562 2.659 9.259 1.00 96.44 190 ARG A O 1
ATOM 1507 N N . LEU A 1 191 ? 2.584 2.163 10.082 1.00 97.44 191 LEU A N 1
ATOM 1508 C CA . LEU A 1 191 ? 3.138 1.683 8.811 1.00 97.44 191 LEU A CA 1
ATOM 1509 C C . LEU A 1 191 ? 3.403 0.177 8.858 1.00 97.44 191 LEU A C 1
ATOM 1511 O O . LEU A 1 191 ? 4.119 -0.294 9.739 1.00 97.44 191 LEU A O 1
ATOM 1515 N N . LEU A 1 192 ? 2.867 -0.560 7.885 1.00 97.12 192 LEU A N 1
ATOM 1516 C CA . LEU A 1 192 ? 3.125 -1.989 7.684 1.00 97.12 192 LEU A CA 1
ATOM 1517 C C . LEU A 1 192 ? 4.016 -2.199 6.458 1.00 97.12 192 LEU A C 1
ATOM 1519 O O . LEU A 1 192 ? 3.815 -1.571 5.417 1.00 97.12 192 LEU A O 1
ATOM 1523 N N . ASP A 1 193 ? 4.990 -3.098 6.569 1.00 95.81 193 ASP A N 1
ATOM 1524 C CA . ASP A 1 193 ? 5.990 -3.314 5.515 1.00 95.81 193 ASP A CA 1
ATOM 1525 C C . ASP A 1 193 ? 5.533 -4.254 4.399 1.00 95.81 193 ASP A C 1
ATOM 1527 O O . ASP A 1 193 ? 6.066 -4.193 3.293 1.00 95.81 193 ASP A O 1
ATOM 1531 N N . TYR A 1 194 ? 4.543 -5.101 4.661 1.00 96.38 194 TYR A N 1
ATOM 1532 C CA . TYR A 1 194 ? 4.019 -6.065 3.701 1.00 96.38 194 TYR A CA 1
ATOM 1533 C C . TYR A 1 194 ? 2.547 -6.369 3.999 1.00 96.38 194 TYR A C 1
ATOM 1535 O O . TYR A 1 194 ? 2.018 -5.960 5.030 1.00 96.38 194 TYR A O 1
ATOM 1543 N N . THR A 1 195 ? 1.879 -7.096 3.100 1.00 96.56 195 THR A N 1
ATOM 1544 C CA . THR A 1 195 ? 0.476 -7.520 3.283 1.00 96.56 195 THR A CA 1
ATOM 1545 C C . THR A 1 195 ? 0.333 -9.019 3.534 1.00 96.56 195 THR A C 1
ATOM 1547 O O . THR A 1 195 ? -0.496 -9.437 4.329 1.00 96.56 195 THR A O 1
ATOM 1550 N N . HIS A 1 196 ? 1.107 -9.839 2.825 1.00 94.44 196 HIS A N 1
ATOM 1551 C CA . HIS A 1 196 ? 0.991 -11.299 2.814 1.00 94.44 196 HIS A CA 1
ATOM 1552 C C . HIS A 1 196 ? 2.306 -11.978 2.421 1.00 94.44 196 HIS A C 1
ATOM 1554 O O . HIS A 1 196 ? 3.149 -11.372 1.755 1.00 94.44 196 HIS A O 1
ATOM 1560 N N . ASP A 1 197 ? 2.458 -13.244 2.772 1.00 89.94 197 ASP A N 1
ATOM 1561 C CA . ASP A 1 197 ? 3.620 -14.053 2.400 1.00 89.94 197 ASP A CA 1
ATOM 1562 C C . ASP A 1 197 ? 3.551 -14.524 0.946 1.00 89.94 197 ASP A C 1
ATOM 1564 O O . ASP A 1 197 ? 2.481 -14.511 0.320 1.00 89.94 197 ASP A O 1
ATOM 1568 N N . ALA A 1 198 ? 4.695 -14.893 0.367 1.00 79.31 198 ALA A N 1
ATOM 1569 C CA . ALA A 1 198 ? 4.692 -15.486 -0.962 1.00 79.31 198 ALA A CA 1
ATOM 1570 C C . ALA A 1 198 ? 3.976 -16.852 -0.941 1.00 79.31 198 ALA A C 1
ATOM 1572 O O . ALA A 1 198 ? 4.048 -17.566 0.060 1.00 79.31 198 ALA A O 1
ATOM 1573 N N . PRO A 1 199 ? 3.286 -17.251 -2.025 1.00 68.94 199 PRO A N 1
ATOM 1574 C CA . PRO A 1 199 ? 2.759 -18.608 -2.133 1.00 68.94 199 PRO A CA 1
ATOM 1575 C C . PRO A 1 199 ? 3.890 -19.631 -1.920 1.00 68.94 199 PRO A C 1
ATOM 1577 O O . PRO A 1 199 ? 4.847 -19.645 -2.689 1.00 68.94 199 PRO A O 1
ATOM 1580 N N . GLY A 1 200 ? 3.792 -20.454 -0.870 1.00 65.88 200 GLY A N 1
ATOM 1581 C CA . GLY A 1 200 ? 4.797 -21.472 -0.520 1.00 65.88 200 GLY A CA 1
ATOM 1582 C C . GLY A 1 200 ? 5.880 -21.036 0.477 1.00 65.88 200 GLY A C 1
ATOM 1583 O O . GLY A 1 200 ? 6.713 -21.856 0.855 1.00 65.88 200 GLY A O 1
ATOM 1584 N N . GLU A 1 201 ? 5.875 -19.785 0.939 1.00 64.81 201 GLU A N 1
ATOM 1585 C CA . GLU A 1 201 ? 6.755 -19.327 2.020 1.00 64.81 201 GLU A CA 1
ATOM 1586 C C . GLU A 1 201 ? 6.189 -19.812 3.368 1.00 64.81 201 GLU A C 1
ATOM 1588 O O . GLU A 1 201 ? 5.079 -19.437 3.745 1.00 64.81 201 GLU A O 1
ATOM 1593 N N . LYS A 1 202 ? 6.919 -20.689 4.075 1.00 48.41 202 LYS A N 1
ATOM 1594 C CA . LYS A 1 202 ? 6.516 -21.180 5.404 1.00 48.41 202 LYS A CA 1
ATOM 1595 C C . LYS A 1 202 ? 6.589 -20.034 6.411 1.00 48.41 202 LYS A C 1
ATOM 1597 O O . LYS A 1 202 ? 7.623 -19.374 6.519 1.00 48.41 202 LYS A O 1
ATOM 1602 N N . THR A 1 203 ? 5.515 -19.802 7.155 1.00 59.91 203 THR A N 1
ATOM 1603 C CA . THR A 1 203 ? 5.505 -18.781 8.208 1.00 59.91 203 THR A CA 1
ATOM 1604 C C . THR A 1 203 ? 6.165 -19.316 9.479 1.00 59.91 203 THR A C 1
ATOM 1606 O O . THR A 1 203 ? 6.233 -20.523 9.709 1.00 59.91 203 THR A O 1
ATOM 1609 N N . SER A 1 204 ? 6.649 -18.430 10.352 1.00 54.25 204 SER A N 1
ATOM 1610 C CA . SER A 1 204 ? 7.227 -18.827 11.648 1.00 54.25 204 SER A CA 1
ATOM 1611 C C . SER A 1 204 ? 6.229 -19.572 12.548 1.00 54.25 204 SER A C 1
ATOM 1613 O O . SER A 1 204 ? 6.638 -20.327 13.430 1.00 54.25 204 SER A O 1
ATOM 1615 N N . THR A 1 205 ? 4.926 -19.400 12.313 1.00 52.88 205 THR A N 1
ATOM 1616 C CA . THR A 1 205 ? 3.857 -20.147 12.983 1.00 52.88 205 THR A CA 1
ATOM 1617 C C . THR A 1 205 ? 3.796 -21.603 12.515 1.00 52.88 205 THR A C 1
ATOM 1619 O O . THR A 1 205 ? 3.572 -22.483 13.342 1.00 52.88 205 THR A O 1
ATOM 1622 N N . ASP A 1 206 ? 4.086 -21.875 11.239 1.00 53.25 206 ASP A N 1
ATOM 1623 C CA . ASP A 1 206 ? 4.118 -23.237 10.685 1.00 53.25 206 ASP A CA 1
ATOM 1624 C C . ASP A 1 206 ? 5.294 -24.052 11.257 1.00 53.25 206 ASP A C 1
ATOM 1626 O O . ASP A 1 206 ? 5.171 -25.253 11.493 1.00 53.25 206 ASP A O 1
ATOM 1630 N N . ASN A 1 207 ? 6.410 -23.389 11.581 1.00 49.06 207 ASN A N 1
ATOM 1631 C CA . ASN A 1 207 ? 7.583 -24.044 12.171 1.00 49.06 207 ASN A CA 1
ATOM 1632 C C . ASN A 1 207 ? 7.356 -24.504 13.625 1.00 49.06 207 ASN A C 1
ATOM 1634 O O . ASN A 1 207 ? 7.920 -25.512 14.032 1.00 49.06 207 ASN A O 1
ATOM 1638 N N . LYS A 1 208 ? 6.496 -23.829 14.406 1.00 46.81 208 LYS A N 1
ATOM 1639 C CA . LYS A 1 208 ? 6.184 -24.242 15.795 1.00 46.81 208 LYS A CA 1
ATOM 1640 C C . LYS A 1 208 ? 5.280 -25.474 15.886 1.00 46.81 208 LYS A C 1
ATOM 1642 O O . LYS A 1 208 ? 5.183 -26.082 16.952 1.00 46.81 208 LYS A O 1
ATOM 1647 N N . GLN A 1 209 ? 4.585 -25.822 14.808 1.00 51.44 209 GLN A N 1
ATOM 1648 C CA . GLN A 1 209 ? 3.807 -27.057 14.743 1.00 51.44 209 GLN A CA 1
ATOM 1649 C C . GLN A 1 209 ? 4.687 -28.249 14.337 1.00 51.44 209 GLN A C 1
ATOM 1651 O O . GLN A 1 209 ? 4.403 -29.361 14.749 1.00 51.44 209 GLN A O 1
ATOM 1656 N N . GLN A 1 210 ? 5.785 -28.005 13.614 1.00 50.78 210 GLN A N 1
ATOM 1657 C CA . GLN A 1 210 ? 6.687 -29.043 13.103 1.00 50.78 210 GLN A CA 1
ATOM 1658 C C . GLN A 1 210 ? 7.751 -29.534 14.106 1.00 50.78 210 GLN A C 1
ATOM 1660 O O . GLN A 1 210 ? 8.411 -30.525 13.829 1.00 50.78 210 GLN A O 1
ATOM 1665 N N . GLU A 1 211 ? 7.916 -28.870 15.256 1.00 47.34 211 GLU A N 1
ATOM 1666 C CA . GLU A 1 211 ? 8.823 -29.291 16.347 1.00 47.34 211 GLU A CA 1
ATOM 1667 C C . GLU A 1 211 ? 8.095 -30.007 17.505 1.00 47.34 211 GLU A C 1
ATOM 1669 O O . GLU A 1 211 ? 8.694 -30.278 18.545 1.00 47.34 211 GLU A O 1
ATOM 1674 N N . ARG A 1 212 ? 6.789 -30.279 17.362 1.00 50.81 212 ARG A N 1
ATOM 1675 C CA . ARG A 1 212 ? 5.971 -30.989 18.367 1.00 50.81 212 ARG A CA 1
ATOM 1676 C C . ARG A 1 212 ? 5.416 -32.335 17.890 1.00 50.81 212 ARG A C 1
ATOM 1678 O O . ARG A 1 212 ? 4.748 -32.994 18.684 1.00 50.81 212 ARG A O 1
ATOM 1685 N N . ASP A 1 213 ? 5.728 -32.716 16.656 1.00 44.28 213 ASP A N 1
ATOM 1686 C CA . ASP A 1 213 ? 5.448 -34.024 16.055 1.00 44.28 213 ASP A CA 1
ATOM 1687 C C . ASP A 1 213 ? 6.771 -34.784 15.863 1.00 44.28 213 ASP A C 1
ATOM 1689 O O . ASP A 1 213 ? 6.766 -36.028 16.005 1.00 44.28 213 ASP A O 1
#

Sequence (213 aa):
MENTQTHRHFPLLYLHIYNNVHARTRKGFPNGERTFHSATPAHDDTRHAMLKKLKISPSQPSCEKLFLLLPIQNINENLNFNPHKNMKLGIIRCQQTEDYCPGSGCFKAVRNRKGAFAEANEDIEIIGFANCGGCPGKKAVLRAKLLVERGADTIAFASCIQKGTPIGYPCPFHARMKKLLQTWLPENIRLLDYTHDAPGEKTSTDNKQQERD

Foldseek 3Di:
DDDDDDDDDDDPPPPPPPPPPPPPPDDDDDDDDDDDDDDDDDDDDDPPPDPPDDDDDDDDDDDDDDDDDDDDPDPPPPPPCPVFPAQAEEEEEAPVCVVPCVCVQLVVCLVVCADLRVPPPGRHDYQYYYYLPHPPSPCNLVVVVVSVVSPHQEYEYACCADCVPPPRDHRPNLVVNVVSNCVRPDVSRHYHDYRHDHVPDDDPVNVVVVVVD

Secondary structure (DSSP, 8-state):
-----------S-SSSSTTSSSTT----PPP--------PPPP----SSS--------------------------------SS--EEEEEEE-STTTTT--SHHHHHHHHTT-GGGTT--S-EEEEEEEE--STT-TTHHHHHHHHHHTT-SEEEE-HHHHT-TTTT---TTHHHHHHHHHHHS-TT-EEES-SSPPTT---HHHHHHHT--

Radius of gyration: 31.81 Å; chains: 1; bounding box: 55×85×112 Å

pLDDT: mean 71.28, std 25.87, range [30.69, 98.5]